Protein 3A72 (pdb70)

Secondary structure (DSSP, 8-state):
---EEEEEEE---TTSPTTSEEEEEEEE-TTS-EEEEEEE---SSS---EEEEEESSTTS--EEEEEE--TTTSS-EEEEEEEEE-SS-BTTB-TT-EEEEEEE--TT---EEEEEEEESSTTS--EEEEEEEEES-SS--TT---EEEEEEEEETTEEEEEEEE---TTT-S-EEEEEEESSSSS----EEEE--SSTT-EEEEEEEEE-TTS-EEEEEEEEB-TTSSS-B-BEEEEEESSTT--TTSPPEE--BTT----BSS-EEEEESTTSTT-EEEEE-SS-SSEEEESSTT-S-BEEE--SSPP-TT-EEEE-SHHHH-EEEEEE---TT-SS--EEEEEEEHHHH-

Structure (mmCIF, N/CA/C/O backbone):
data_3A72
#
_entry.id   3A72
#
_cell.length_a   66.959
_cell.length_b   77.117
_cell.length_c   79.574
_cell.angle_alpha   90.00
_cell.angle_beta   90.00
_cell.angle_gamma   90.00
#
_symmetry.space_group_name_H-M   'P 21 21 21'
#
loop_
_entity.id
_entity.type
_entity.pdbx_description
1 polymer Exo-arabinanase
2 branched alpha-L-arabinofuranose-(1-5)-alpha-L-arabinofuranose
3 water water
#
loop_
_atom_site.group_PDB
_atom_site.id
_atom_site.type_symbol
_atom_site.label_atom_id
_atom_site.label_alt_id
_atom_site.label_comp_id
_atom_site.label_asym_id
_atom_site.label_entity_id
_atom_site.label_seq_id
_atom_site.pdbx_PDB_ins_code
_atom_site.Cartn_x
_atom_site.Cartn_y
_atom_site.Cartn_z
_atom_site.occupancy
_atom_site.B_iso_or_equiv
_atom_site.auth_seq_id
_atom_site.auth_comp_id
_atom_site.auth_asym_id
_atom_site.auth_atom_id
_atom_site.pdbx_PDB_model_num
ATOM 1 N N . PRO A 1 3 ? 47.507 54.188 -10.993 1.00 17.94 26 PRO A N 1
ATOM 2 C CA . PRO A 1 3 ? 46.470 53.187 -10.693 1.00 12.58 26 PRO A CA 1
ATOM 3 C C . PRO A 1 3 ? 45.315 53.441 -11.642 1.00 10.30 26 PRO A C 1
ATOM 4 O O . PRO A 1 3 ? 45.143 54.459 -12.242 1.00 13.93 26 PRO A O 1
ATOM 8 N N . THR A 1 4 ? 44.487 52.405 -11.708 1.00 8.32 27 THR A N 1
ATOM 9 C CA . THR A 1 4 ? 43.292 52.444 -12.511 1.00 8.68 27 THR A CA 1
ATOM 10 C C . THR A 1 4 ? 42.209 51.681 -11.775 1.00 7.86 27 THR A C 1
ATOM 11 O O . THR A 1 4 ? 42.436 50.900 -10.844 1.00 7.63 27 THR A O 1
ATOM 15 N N . SER A 1 5 ? 40.956 51.904 -12.234 1.00 8.20 28 SER A N 1
ATOM 16 C CA . SER A 1 5 ? 39.843 51.076 -11.774 1.00 7.63 28 SER A CA 1
ATOM 17 C C . SER A 1 5 ? 40.078 49.631 -12.138 1.00 7.21 28 SER A C 1
ATOM 18 O O . SER A 1 5 ? 40.523 49.328 -13.229 1.00 10.24 28 SER A O 1
ATOM 21 N N . LEU A 1 6 ? 39.767 48.718 -11.212 1.00 6.84 29 LEU A N 1
ATOM 22 C CA . LEU A 1 6 ? 39.864 47.295 -11.399 1.00 6.37 29 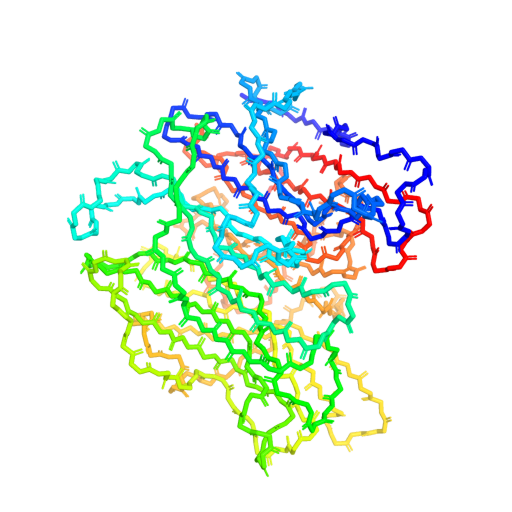LEU A CA 1
ATOM 23 C C . LEU A 1 6 ? 38.658 46.641 -10.724 1.00 6.09 29 LEU A C 1
ATOM 24 O O . LEU A 1 6 ? 38.247 47.111 -9.666 1.00 6.79 29 LEU A O 1
ATOM 29 N N . THR A 1 7 ? 38.154 45.557 -11.281 1.00 7.20 30 THR A N 1
ATOM 30 C CA . THR A 1 7 ? 37.012 44.910 -10.691 1.00 7.83 30 THR A CA 1
ATOM 31 C C . THR A 1 7 ? 37.264 43.437 -10.531 1.00 6.91 30 THR A C 1
ATOM 32 O O . THR A 1 7 ? 37.547 42.714 -11.501 1.00 8.14 30 THR A O 1
ATOM 36 N N . ASN A 1 8 ? 37.164 42.960 -9.283 1.00 7.61 31 ASN A N 1
ATOM 37 C CA . ASN A 1 8 ? 37.118 41.548 -8.972 1.00 7.32 31 ASN A CA 1
ATOM 38 C C . ASN A 1 8 ? 38.342 40.778 -9.430 1.00 7.46 31 ASN A C 1
ATOM 39 O O . ASN A 1 8 ? 38.221 39.650 -9.939 1.00 8.70 31 ASN A O 1
ATOM 44 N N . VAL A 1 9 ? 39.522 41.363 -9.226 1.00 6.77 32 VAL A N 1
ATOM 45 C CA . VAL A 1 9 ? 40.787 40.697 -9.547 1.00 6.89 32 VAL A CA 1
ATOM 46 C C . VAL A 1 9 ? 41.028 39.595 -8.544 1.00 6.43 32 VAL A C 1
ATOM 47 O O . VAL A 1 9 ? 40.932 39.822 -7.343 1.00 6.89 32 VAL A O 1
ATOM 51 N N . THR A 1 10 ? 41.378 38.398 -9.009 1.00 7.77 33 THR A N 1
ATOM 52 C CA . THR A 1 10 ? 41.711 37.310 -8.102 1.00 7.84 33 THR A CA 1
ATOM 53 C C . THR A 1 10 ? 43.121 37.435 -7.543 1.00 7.82 33 THR A C 1
ATOM 54 O O . THR A 1 10 ? 44.101 37.488 -8.293 1.00 11.04 33 THR A O 1
ATOM 58 N N . ILE A 1 11 ? 43.226 37.496 -6.243 1.00 6.45 34 ILE A N 1
ATOM 59 C CA . ILE A 1 11 ? 44.511 37.417 -5.584 1.00 6.66 34 ILE A CA 1
ATOM 60 C C . ILE A 1 11 ? 44.895 35.965 -5.339 1.00 6.76 34 ILE A C 1
ATOM 61 O O . ILE A 1 11 ? 46.023 35.549 -5.599 1.00 8.91 34 ILE A O 1
ATOM 66 N N . PHE A 1 12 ? 43.933 35.179 -4.819 1.00 6.82 35 PHE A N 1
ATOM 67 C CA . PHE A 1 12 ? 44.158 33.773 -4.517 1.00 7.11 35 PHE A CA 1
ATOM 68 C C . PHE A 1 12 ? 42.854 33.003 -4.590 1.00 7.28 35 PHE A C 1
ATOM 69 O O . PHE A 1 12 ? 41.854 33.396 -3.940 1.00 8.29 35 PHE A O 1
ATOM 77 N N . SER A 1 13 ? 42.832 31.927 -5.354 1.00 8.15 36 SER A N 1
ATOM 78 C CA . SER A 1 13 ? 41.727 30.998 -5.403 1.00 9.60 36 SER A CA 1
ATOM 79 C C . SER A 1 13 ? 42.155 29.715 -4.731 1.00 9.69 36 SER A C 1
ATOM 80 O O . SER A 1 13 ? 43.091 29.052 -5.232 1.00 10.71 36 SER A O 1
ATOM 83 N N . PRO A 1 14 ? 41.593 29.360 -3.596 1.00 8.28 37 PRO A N 1
ATOM 84 C CA . PRO A 1 14 ? 42.133 28.266 -2.804 1.00 8.37 37 PRO A CA 1
ATOM 85 C C . PRO A 1 14 ? 41.843 26.901 -3.442 1.00 9.46 37 PRO A C 1
ATOM 86 O O . PRO A 1 14 ? 40.813 26.711 -4.110 1.00 11.12 37 PRO A O 1
ATOM 90 N N . PRO A 1 15 ? 42.739 25.943 -3.165 1.00 10.82 38 PRO A N 1
ATOM 91 C CA . PRO A 1 15 ? 42.472 24.559 -3.605 1.00 11.75 38 PRO A CA 1
ATOM 92 C C . PRO A 1 15 ? 41.245 24.003 -2.941 1.00 10.84 38 PRO A C 1
ATOM 93 O O . PRO A 1 15 ? 40.894 24.352 -1.799 1.00 9.95 38 PRO A O 1
ATOM 97 N N . SER A 1 16 ? 40.555 23.079 -3.626 1.00 13.41 39 SER A N 1
ATOM 98 C CA . SER A 1 16 ? 39.328 22.544 -3.092 1.00 14.62 39 SER A CA 1
ATOM 99 C C . SER A 1 16 ? 39.540 21.754 -1.810 1.00 12.81 39 SER A C 1
ATOM 100 O O . SER A 1 16 ? 38.619 21.596 -1.033 1.00 14.75 39 SER A O 1
ATOM 103 N N . ASP A 1 17 ? 40.764 21.245 -1.648 1.00 12.99 40 ASP A N 1
ATOM 104 C CA . ASP A 1 17 ? 41.081 20.490 -0.449 1.00 13.46 40 ASP A CA 1
ATOM 105 C C . ASP A 1 17 ? 41.422 21.368 0.785 1.00 11.71 40 ASP A C 1
ATOM 106 O O . ASP A 1 17 ? 41.628 20.844 1.882 1.00 12.53 40 ASP A O 1
ATOM 111 N N . TYR A 1 18 ? 41.446 22.681 0.652 1.00 10.30 41 TYR A N 1
ATOM 112 C CA . TYR A 1 18 ? 41.417 23.524 1.829 1.00 8.49 41 TYR A CA 1
ATOM 113 C C . TYR A 1 18 ? 40.092 23.302 2.515 1.00 8.26 41 TYR A C 1
ATOM 114 O O . TYR A 1 18 ? 39.100 22.903 1.926 1.00 9.41 41 TYR A O 1
ATOM 123 N N . ILE A 1 19 ? 40.066 23.589 3.830 1.00 8.01 42 ILE A N 1
ATOM 124 C CA . ILE A 1 19 ? 38.886 23.315 4.643 1.00 8.51 42 ILE A CA 1
ATOM 125 C C . ILE A 1 19 ? 37.988 24.513 4.625 1.00 7.67 42 ILE A C 1
ATOM 126 O O . ILE A 1 19 ? 38.470 25.596 4.978 1.00 7.99 42 ILE A O 1
ATOM 131 N N . VAL A 1 20 ? 36.712 24.329 4.275 1.00 8.24 43 VAL A N 1
ATOM 132 C CA . VAL A 1 20 ? 35.728 25.429 4.278 1.00 8.27 43 VAL A CA 1
ATOM 133 C C . VAL A 1 20 ? 35.848 26.199 5.582 1.00 7.06 43 VAL A C 1
ATOM 134 O O . VAL A 1 20 ? 35.869 25.564 6.650 1.00 8.14 43 VAL A O 1
ATOM 138 N N . PRO A 1 21 ? 35.977 27.519 5.556 1.00 6.71 44 PRO A N 1
ATOM 139 C CA . PRO A 1 21 ? 35.729 28.417 4.434 1.00 6.65 44 PRO A CA 1
ATOM 140 C C . PRO A 1 21 ? 36.873 28.600 3.455 1.00 5.96 44 PRO A C 1
ATOM 141 O O . PRO A 1 21 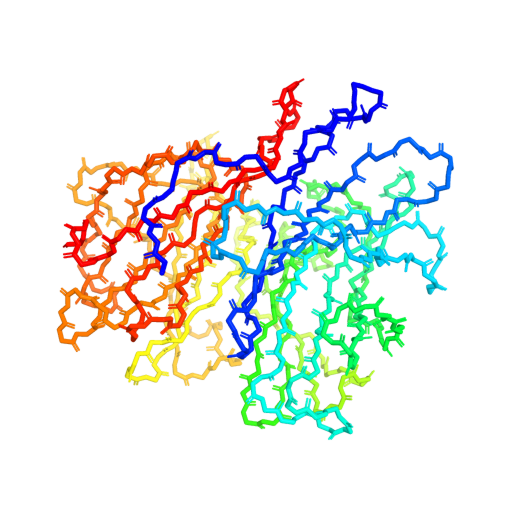? 36.694 29.314 2.464 1.00 6.62 44 PRO A O 1
ATOM 145 N N . ARG A 1 22 ? 38.014 27.985 3.674 1.00 6.35 45 ARG A N 1
ATOM 146 C CA . ARG A 1 22 ? 39.196 27.976 2.811 1.00 6.11 45 ARG A CA 1
ATOM 147 C C . ARG A 1 22 ? 40.029 29.258 2.920 1.00 5.50 45 ARG A C 1
ATOM 148 O O . ARG A 1 22 ? 41.235 29.204 3.167 1.00 6.04 45 ARG A O 1
ATOM 156 N N . THR A 1 23 ? 39.352 30.395 2.714 1.00 5.55 46 THR A N 1
ATOM 157 C CA . THR A 1 23 ? 39.937 31.704 2.965 1.00 4.97 46 THR A CA 1
ATOM 158 C C . THR A 1 23 ? 38.901 32.505 3.728 1.00 5.18 46 THR A C 1
ATOM 159 O O . THR A 1 23 ? 37.698 32.269 3.612 1.00 5.76 46 THR A O 1
ATOM 163 N N . LEU A 1 24 ? 39.363 33.485 4.487 1.00 4.88 47 LEU A N 1
ATOM 164 C CA . LEU A 1 24 ? 38.497 34.393 5.222 1.00 4.87 47 LEU A CA 1
ATOM 165 C C . LEU A 1 24 ? 39.327 35.545 5.762 1.00 4.47 47 LEU A C 1
ATOM 166 O O . LEU A 1 24 ? 40.547 35.363 5.944 1.00 4.74 47 LEU A O 1
ATOM 171 N N . TYR A 1 25 ? 38.728 36.681 6.059 1.00 4.20 48 TYR A N 1
ATOM 172 C CA . TYR A 1 25 ? 39.329 37.715 6.877 1.00 4.26 48 TYR A CA 1
ATOM 173 C C . TYR A 1 25 ? 40.470 38.417 6.132 1.00 4.01 48 TYR A C 1
ATOM 174 O O . TYR A 1 25 ? 41.656 38.264 6.454 1.00 4.58 48 TYR A O 1
ATOM 183 N N . PRO A 1 26 ? 40.138 39.191 5.090 1.00 3.97 49 PRO A N 1
ATOM 184 C CA . PRO A 1 26 ? 41.175 39.853 4.299 1.00 4.46 49 PRO A CA 1
ATOM 185 C C . PRO A 1 26 ? 41.783 40.991 5.064 1.00 4.21 49 PRO A C 1
ATOM 186 O O . PRO A 1 26 ? 41.053 41.797 5.666 1.00 4.58 49 PRO A O 1
ATOM 190 N N . ARG A 1 27 ? 43.084 41.165 4.981 1.00 4.27 50 ARG A N 1
ATOM 191 C CA . ARG A 1 27 ? 43.765 42.384 5.451 1.00 4.32 50 ARG A CA 1
ATOM 192 C C . ARG A 1 27 ? 44.844 42.711 4.424 1.00 4.31 50 ARG A C 1
ATOM 193 O O . ARG A 1 27 ? 45.368 41.859 3.730 1.00 5.18 50 ARG A O 1
ATOM 201 N N . ASN A 1 28 ? 45.242 44.001 4.397 1.00 4.41 51 ASN A N 1
ATOM 202 C CA . ASN A 1 28 ? 46.221 44.445 3.436 1.00 4.28 51 ASN A CA 1
ATOM 203 C C . ASN A 1 28 ? 47.011 45.620 4.016 1.00 4.43 51 ASN A C 1
ATOM 204 O O . ASN A 1 28 ? 46.663 46.194 5.056 1.00 5.51 51 ASN A O 1
ATOM 209 N N . GLU A 1 29 ? 48.064 45.976 3.321 1.00 4.53 52 GLU A N 1
ATOM 210 C CA . GLU A 1 29 ? 48.858 47.158 3.647 1.00 4.44 52 GLU A CA 1
ATOM 211 C C . GLU A 1 29 ? 49.426 47.721 2.352 1.00 4.55 52 GLU A C 1
ATOM 212 O O . GLU A 1 29 ? 49.664 46.976 1.413 1.00 7.84 52 GLU A O 1
ATOM 218 N N . GLN A 1 30 ? 49.670 49.018 2.324 1.00 4.41 53 GLN A N 1
ATOM 219 C CA . GLN A 1 30 ? 50.416 49.660 1.253 1.00 4.59 53 GLN A CA 1
ATOM 220 C C . GLN A 1 30 ? 51.727 50.159 1.883 1.00 4.89 53 GLN A C 1
ATOM 221 O O . GLN A 1 30 ? 51.719 50.893 2.857 1.00 6.71 53 GLN A O 1
ATOM 227 N N . LEU A 1 31 ? 52.833 49.727 1.308 1.00 4.90 54 LEU A N 1
ATOM 228 C CA . LEU A 1 31 ? 54.146 50.134 1.775 1.00 5.53 54 LEU A CA 1
ATOM 229 C C . LEU A 1 31 ? 54.444 51.534 1.245 1.00 5.70 54 LEU A C 1
ATOM 230 O O . LEU A 1 31 ? 53.818 52.008 0.281 1.00 6.12 54 LEU A O 1
ATOM 235 N N . PRO A 1 32 ? 55.373 52.265 1.841 1.00 7.35 55 PRO A N 1
ATOM 236 C CA . PRO A 1 32 ? 55.651 53.656 1.373 1.00 8.09 55 PRO A CA 1
ATOM 237 C C . PRO A 1 32 ? 55.980 53.761 -0.119 1.00 7.64 55 PRO A C 1
ATOM 238 O O . PRO A 1 32 ? 55.558 54.783 -0.705 1.00 9.17 55 PRO A O 1
ATOM 242 N N . ASN A 1 33 ? 56.600 52.727 -0.720 1.00 6.50 56 ASN A N 1
ATOM 243 C CA . ASN A 1 33 ? 56.894 52.787 -2.160 1.00 6.37 56 ASN A CA 1
ATOM 244 C C . ASN A 1 33 ? 55.694 52.547 -3.036 1.00 5.63 56 ASN A C 1
ATOM 245 O O . ASN A 1 33 ? 55.813 52.634 -4.266 1.00 6.72 56 ASN A O 1
ATOM 250 N N . GLY A 1 34 ? 54.540 52.297 -2.450 1.00 5.40 57 GLY A N 1
ATOM 251 C CA . GLY A 1 34 ? 53.307 52.059 -3.144 1.00 5.62 57 GLY A CA 1
ATOM 252 C C . GLY A 1 34 ? 52.907 50.619 -3.287 1.00 4.92 57 GLY A C 1
ATOM 253 O O . GLY A 1 34 ? 51.758 50.336 -3.636 1.00 5.75 57 GLY A O 1
ATOM 254 N N . ASP A 1 35 ? 53.816 49.666 -3.056 1.00 4.93 58 ASP A N 1
ATOM 255 C CA . ASP A 1 35 ? 53.492 48.267 -3.190 1.00 5.23 58 ASP A CA 1
ATOM 256 C C . ASP A 1 35 ? 52.348 47.871 -2.234 1.00 4.86 58 ASP A C 1
ATOM 257 O O . ASP A 1 35 ? 52.239 48.368 -1.128 1.00 5.39 58 ASP A O 1
ATOM 262 N N . LEU A 1 36 ? 51.529 46.930 -2.693 1.00 4.65 59 LEU A N 1
ATOM 263 C CA . LEU A 1 36 ? 50.404 46.403 -1.931 1.00 4.99 59 LEU A CA 1
ATOM 264 C C . LEU A 1 36 ? 50.707 44.984 -1.462 1.00 5.21 59 LEU A C 1
ATOM 265 O O . LEU A 1 36 ? 51.163 44.151 -2.255 1.00 6.85 59 LEU A O 1
ATOM 270 N N . LEU A 1 37 ? 50.396 44.721 -0.200 1.00 4.91 60 LEU A N 1
ATOM 271 C CA . LEU A 1 37 ? 50.470 43.374 0.376 1.00 4.59 60 LEU A CA 1
ATOM 272 C C . LEU A 1 37 ? 49.114 42.967 0.875 1.00 4.93 60 LEU A C 1
ATOM 273 O O . LEU A 1 37 ? 48.355 43.809 1.421 1.00 6.48 60 LEU A O 1
ATOM 278 N N . ALA A 1 38 ? 48.800 41.689 0.722 1.00 4.70 61 ALA A N 1
ATOM 279 C CA . ALA A 1 38 ? 47.538 41.121 1.148 1.00 4.71 61 ALA A CA 1
ATOM 280 C C . ALA A 1 38 ? 47.810 39.825 1.910 1.00 4.29 61 ALA A C 1
ATOM 281 O O . ALA A 1 38 ? 48.716 39.061 1.590 1.00 5.31 61 ALA A O 1
ATOM 283 N N . THR A 1 39 ? 46.964 39.576 2.906 1.00 4.58 62 THR A N 1
ATOM 284 C CA . THR A 1 39 ? 46.942 38.336 3.662 1.00 4.57 62 THR A CA 1
ATOM 285 C C . THR A 1 39 ? 45.511 38.007 4.065 1.00 4.26 62 THR A C 1
ATOM 286 O O . THR A 1 39 ? 44.555 38.774 3.807 1.00 4.52 62 THR A O 1
ATOM 290 N N . TRP A 1 40 ? 45.311 36.839 4.663 1.00 4.50 63 TRP A N 1
ATOM 291 C CA . TRP A 1 40 ? 44.037 36.281 5.009 1.00 4.10 63 TRP A CA 1
ATOM 292 C C . TRP A 1 40 ? 44.257 35.058 5.874 1.00 4.27 63 TRP A C 1
ATOM 293 O O . TRP A 1 40 ? 45.355 34.505 5.924 1.00 5.19 63 TRP A O 1
ATOM 304 N N . GLU A 1 41 ? 43.212 34.625 6.552 1.00 4.23 64 GLU A N 1
ATOM 305 C CA . GLU A 1 41 ? 43.142 33.322 7.177 1.00 4.53 64 GLU A CA 1
ATOM 306 C C . GLU A 1 41 ? 43.115 32.247 6.094 1.00 4.64 64 GLU A C 1
ATOM 307 O O . GLU A 1 41 ? 42.251 32.281 5.199 1.00 4.98 64 GLU A O 1
ATOM 313 N N . ASN A 1 42 ? 44.079 31.334 6.160 1.00 5.01 65 ASN A N 1
ATOM 314 C CA . ASN A 1 42 ? 44.360 30.376 5.080 1.00 5.30 65 ASN A CA 1
ATOM 315 C C . ASN A 1 42 ? 44.162 28.985 5.641 1.00 5.39 65 ASN A C 1
ATOM 316 O O . ASN A 1 42 ? 45.001 28.483 6.439 1.00 5.84 65 ASN A O 1
ATOM 321 N N . TYR A 1 43 ? 43.057 28.369 5.295 1.00 5.54 66 TYR A N 1
ATOM 322 C CA . TYR A 1 43 ? 42.584 27.117 5.948 1.00 6.18 66 TYR A CA 1
ATOM 323 C C . TYR A 1 43 ? 43.127 25.888 5.219 1.00 6.11 66 TYR A C 1
ATOM 324 O O . TYR A 1 43 ? 42.420 25.048 4.697 1.00 7.36 66 TYR A O 1
ATOM 333 N N . SER A 1 44 ? 44.437 25.773 5.232 1.00 6.67 67 SER A N 1
ATOM 334 C CA . SER A 1 44 ? 45.135 24.642 4.629 1.00 6.70 67 SER A CA 1
ATOM 335 C C . SER A 1 44 ? 44.966 23.426 5.545 1.00 7.16 67 SER A C 1
ATOM 336 O O . SER A 1 44 ? 44.899 23.518 6.754 1.00 7.77 67 SER A O 1
ATOM 339 N N . PRO A 1 45 ? 44.974 22.213 4.937 1.00 8.39 68 PRO A N 1
ATOM 340 C CA . PRO A 1 45 ? 44.949 21.013 5.772 1.00 8.49 68 PRO A CA 1
ATOM 341 C C . PRO A 1 45 ? 46.214 20.855 6.574 1.00 8.07 68 PRO A C 1
ATOM 342 O O . PRO A 1 45 ? 47.323 21.170 6.114 1.00 8.98 68 PRO A O 1
ATOM 346 N N . GLU A 1 46 ? 46.074 20.409 7.839 1.00 7.77 69 GLU A N 1
ATOM 347 C CA . GLU A 1 46 ? 47.152 20.296 8.786 1.00 8.33 69 GLU A CA 1
ATOM 348 C C . GLU A 1 46 ? 47.382 18.850 9.143 1.00 9.86 69 GLU A C 1
ATOM 349 O O . GLU A 1 46 ? 46.413 18.057 9.159 1.00 11.25 69 GLU A O 1
ATOM 355 N N . PRO A 1 47 ? 48.595 18.457 9.498 1.00 12.66 70 PRO A N 1
ATOM 356 C CA . PRO A 1 47 ? 49.830 19.265 9.507 1.00 12.28 70 PRO A CA 1
ATOM 357 C C . PRO A 1 47 ? 50.321 19.530 8.098 1.00 11.97 70 PRO A C 1
ATOM 358 O O . PRO A 1 47 ? 49.919 18.873 7.094 1.00 14.22 70 PRO A O 1
ATOM 362 N N . PRO A 1 48 ? 51.241 20.449 7.918 1.00 11.84 71 PRO A N 1
ATOM 363 C CA . PRO A 1 48 ? 51.793 21.286 8.973 1.00 11.31 71 PRO A CA 1
ATOM 364 C C . PRO A 1 48 ? 50.874 22.388 9.401 1.00 8.83 71 PRO A C 1
ATOM 365 O O . PRO A 1 48 ? 49.787 22.586 8.835 1.00 9.05 71 PRO A O 1
ATOM 369 N N . ALA A 1 49 ? 51.244 23.116 10.410 1.00 8.05 72 ALA A N 1
ATOM 370 C CA . ALA A 1 49 ? 50.367 24.128 11.015 1.00 7.51 72 ALA A CA 1
ATOM 371 C C . ALA A 1 49 ? 50.070 25.275 10.022 1.00 6.76 72 ALA A C 1
ATOM 372 O O . ALA A 1 49 ? 50.922 25.672 9.220 1.00 7.76 72 ALA A O 1
ATOM 374 N N . VAL A 1 50 ? 48.852 25.799 10.111 1.00 6.06 73 VAL A N 1
ATOM 375 C CA . VAL A 1 50 ? 48.454 26.902 9.236 1.00 5.70 73 VAL A CA 1
ATOM 376 C C . VAL A 1 50 ? 49.366 28.127 9.452 1.00 5.66 73 VAL A C 1
ATOM 377 O O . VAL A 1 50 ? 49.992 28.336 10.498 1.00 5.77 73 VAL A O 1
ATOM 381 N N . TYR A 1 51 ? 49.411 28.949 8.390 1.00 5.69 74 TYR A N 1
ATOM 382 C CA . TYR A 1 51 ? 50.253 30.125 8.319 1.00 5.36 74 TYR A CA 1
ATOM 383 C C . TYR A 1 51 ? 49.478 31.259 7.678 1.00 5.15 74 TYR A C 1
ATOM 384 O O . TYR A 1 51 ? 48.424 31.036 7.054 1.00 5.57 74 TYR A O 1
ATOM 393 N N . PHE A 1 52 ? 50.009 32.471 7.739 1.00 5.40 75 PHE A N 1
ATOM 394 C CA . PHE A 1 52 ? 49.457 33.600 6.991 1.00 4.93 75 PHE A CA 1
ATOM 395 C C . PHE A 1 52 ? 50.286 33.868 5.728 1.00 5.40 75 PHE A C 1
ATOM 396 O O . PHE A 1 52 ? 51.453 34.214 5.835 1.00 5.70 75 PHE A O 1
ATOM 404 N N . PRO A 1 53 ? 49.701 33.698 4.547 1.00 5.38 76 PRO A N 1
ATOM 405 C CA . PRO A 1 53 ? 50.427 33.975 3.303 1.00 5.58 76 PRO A CA 1
ATOM 406 C C . PRO A 1 53 ? 50.521 35.477 3.094 1.00 5.26 76 PRO A C 1
ATOM 407 O O . PRO A 1 53 ? 49.630 36.197 3.466 1.00 6.21 76 PRO A O 1
ATOM 411 N N . ILE A 1 54 ? 51.614 35.892 2.433 1.00 5.16 77 ILE A N 1
ATOM 412 C CA . ILE A 1 54 ? 51.813 37.312 2.107 1.00 5.13 77 ILE A CA 1
ATOM 413 C C . ILE A 1 54 ? 51.932 37.409 0.610 1.00 5.10 77 ILE A C 1
ATOM 414 O O . ILE A 1 54 ? 52.910 36.893 0.032 1.00 5.70 77 ILE A O 1
ATOM 419 N N . TYR A 1 55 ? 50.952 38.036 -0.042 1.00 5.03 78 TYR A N 1
ATOM 420 C CA . TYR A 1 5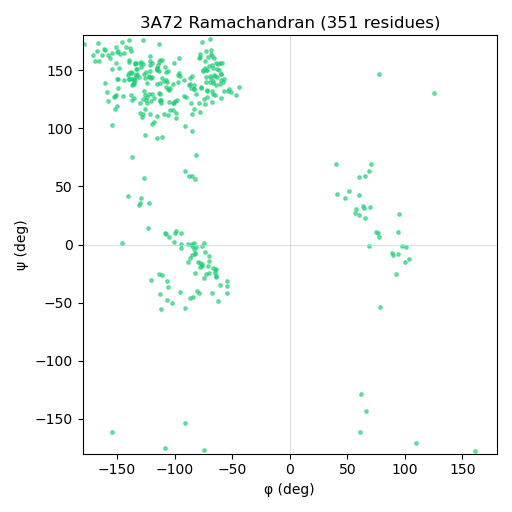5 ? 50.931 38.230 -1.487 1.00 5.10 78 TYR A CA 1
ATOM 421 C C . TYR A 1 55 ? 51.166 39.694 -1.770 1.00 4.81 78 TYR A C 1
ATOM 422 O O . TYR A 1 55 ? 50.644 40.572 -1.098 1.00 6.65 78 TYR A O 1
ATOM 431 N N . ARG A 1 56 ? 51.942 39.984 -2.822 1.00 5.07 79 ARG A N 1
ATOM 432 C CA . ARG A 1 56 ? 52.301 41.344 -3.205 1.00 4.97 79 ARG A CA 1
ATOM 433 C C . ARG A 1 56 ? 51.817 41.674 -4.601 1.00 4.51 79 ARG A C 1
ATOM 434 O O . ARG A 1 56 ? 51.844 40.821 -5.493 1.00 5.35 79 ARG A O 1
ATOM 442 N N . SER A 1 57 ? 51.416 42.920 -4.792 1.00 4.84 80 SER A N 1
ATOM 443 C CA . SER A 1 57 ? 51.190 43.505 -6.111 1.00 4.72 80 SER A CA 1
ATOM 444 C C . SER A 1 57 ? 52.056 44.720 -6.273 1.00 4.72 80 SER A C 1
ATOM 445 O O . SER A 1 57 ? 52.037 45.624 -5.414 1.00 5.38 80 SER A O 1
ATOM 448 N N . LYS A 1 58 ? 52.787 44.789 -7.380 1.00 5.18 81 LYS A N 1
ATOM 449 C CA . LYS A 1 58 ? 53.633 45.924 -7.761 1.00 5.35 81 LYS A CA 1
ATOM 450 C C . LYS A 1 58 ? 53.065 46.702 -8.925 1.00 5.76 81 LYS A C 1
ATOM 451 O O . LYS A 1 58 ? 53.719 47.603 -9.454 1.00 6.28 81 LYS A O 1
ATOM 457 N N . ASP A 1 59 ? 51.814 46.422 -9.330 1.00 6.66 82 ASP A N 1
ATOM 458 C CA . ASP A 1 59 ? 51.153 47.081 -10.466 1.00 6.71 82 ASP A CA 1
ATOM 459 C C . ASP A 1 59 ? 49.766 47.558 -10.050 1.00 6.91 82 ASP A C 1
ATOM 460 O O . ASP A 1 59 ? 48.811 47.598 -10.811 1.00 7.94 82 ASP A O 1
ATOM 465 N N . HIS A 1 60 ? 49.652 47.965 -8.787 1.00 7.02 83 HIS A N 1
ATOM 466 C CA . HIS A 1 60 ? 48.491 48.616 -8.260 1.00 7.93 83 HIS A CA 1
ATOM 467 C C . HIS A 1 60 ? 47.249 47.730 -8.288 1.00 7.71 83 HIS A C 1
ATOM 468 O O . HIS A 1 60 ? 46.104 48.189 -8.349 1.00 7.85 83 HIS A O 1
ATOM 475 N N . GLY A 1 61 ? 47.481 46.414 -8.106 1.00 6.98 84 GLY A N 1
ATOM 476 C CA . GLY A 1 61 ? 46.457 45.443 -7.932 1.00 6.55 84 GLY A CA 1
ATOM 477 C C . GLY A 1 61 ? 46.106 44.609 -9.124 1.00 6.04 84 GLY A C 1
ATOM 478 O O . GLY A 1 61 ? 45.291 43.715 -8.994 1.00 6.45 84 GLY A O 1
ATOM 479 N N . LYS A 1 62 ? 46.748 44.865 -10.280 1.00 6.89 85 LYS A N 1
ATOM 480 C CA . LYS A 1 62 ? 46.451 44.065 -11.453 1.00 7.70 85 LYS A CA 1
ATOM 481 C C . LYS A 1 62 ? 46.910 42.616 -11.329 1.00 6.59 85 LYS A C 1
ATOM 482 O O . LYS A 1 62 ? 46.200 41.726 -11.807 1.00 7.40 85 LYS A O 1
ATOM 488 N N . THR A 1 63 ? 48.118 42.405 -10.771 1.00 6.00 86 THR A N 1
ATOM 489 C CA . THR A 1 63 ? 48.673 41.070 -10.598 1.00 6.30 86 THR A CA 1
ATOM 490 C C . THR A 1 63 ? 49.223 40.926 -9.199 1.00 4.92 86 THR A C 1
ATOM 491 O O . THR A 1 63 ? 49.598 41.893 -8.536 1.00 5.68 86 THR A O 1
ATOM 495 N N . TRP A 1 64 ? 49.292 39.685 -8.783 1.00 5.51 87 TRP A N 1
ATOM 496 C CA . TRP A 1 64 ? 49.631 39.281 -7.398 1.00 5.39 87 TRP A CA 1
ATOM 497 C C . TRP A 1 64 ? 50.542 38.072 -7.398 1.00 5.87 87 TRP A C 1
ATOM 498 O O . TRP A 1 64 ? 50.372 37.147 -8.218 1.00 8.54 87 TRP A O 1
ATOM 509 N N . ASN A 1 65 ? 51.492 38.018 -6.491 1.00 5.28 88 ASN A N 1
ATOM 510 C CA . ASN A 1 65 ? 52.367 36.874 -6.319 1.00 6.04 88 ASN A CA 1
ATOM 511 C C . ASN A 1 65 ? 52.681 36.672 -4.859 1.00 5.95 88 ASN A C 1
ATOM 512 O O . ASN A 1 65 ? 52.899 37.647 -4.137 1.00 6.67 88 ASN A O 1
ATOM 517 N N . GLU A 1 66 ? 52.750 35.425 -4.417 1.00 6.09 89 GLU A N 1
ATOM 518 C CA . GLU A 1 66 ? 53.183 35.135 -3.046 1.00 5.96 89 GLU A CA 1
ATOM 519 C C . GLU A 1 66 ? 54.653 35.480 -2.876 1.00 6.25 89 GLU A C 1
ATOM 520 O O . GLU A 1 66 ? 55.499 35.064 -3.699 1.00 8.04 89 GLU A O 1
ATOM 526 N N . ILE A 1 67 ? 54.972 36.194 -1.808 1.00 6.25 90 ILE A N 1
ATOM 527 C CA . ILE A 1 67 ? 56.344 36.532 -1.502 1.00 6.42 90 ILE A CA 1
ATOM 528 C C . ILE A 1 67 ? 56.885 35.883 -0.233 1.00 6.65 90 ILE A C 1
ATOM 529 O O . ILE A 1 67 ? 58.087 35.702 -0.121 1.00 7.46 90 ILE A O 1
ATOM 534 N N . SER A 1 68 ? 56.030 35.532 0.715 1.00 6.24 91 SER A N 1
ATOM 535 C CA . SER A 1 68 ? 56.477 34.919 1.990 1.00 6.11 91 SER A CA 1
ATOM 536 C C . SER A 1 68 ? 55.235 34.344 2.669 1.00 6.00 91 SER A C 1
ATOM 537 O O . SER A 1 68 ? 54.092 34.537 2.232 1.00 6.22 91 SER A O 1
ATOM 540 N N . ARG A 1 69 ? 55.517 33.634 3.756 1.00 7.13 92 ARG A N 1
ATOM 541 C CA . ARG A 1 69 ? 54.507 33.122 4.675 1.00 7.47 92 ARG A CA 1
ATOM 542 C C . ARG A 1 69 ? 54.939 33.370 6.105 1.00 7.74 92 ARG A C 1
ATOM 543 O O . ARG A 1 69 ? 56.143 33.224 6.405 1.00 10.23 92 ARG A O 1
ATOM 551 N N . VAL A 1 70 ? 54.000 33.756 6.954 1.00 6.71 93 VAL A N 1
ATOM 552 C CA . VAL A 1 70 ? 54.297 33.945 8.380 1.00 6.80 93 VAL A CA 1
ATOM 553 C C . VAL A 1 70 ? 53.840 32.677 9.088 1.00 6.12 93 VAL A C 1
ATOM 554 O O . VAL A 1 70 ? 52.640 32.367 9.139 1.00 6.33 93 VAL A O 1
ATOM 558 N N . HIS A 1 71 ? 54.823 31.925 9.619 1.00 7.22 94 HIS A N 1
ATOM 559 C CA . HIS A 1 71 ? 54.559 30.681 10.313 1.00 7.62 94 HIS A CA 1
ATOM 560 C C . HIS A 1 71 ? 54.602 30.895 11.832 1.00 7.41 94 HIS A C 1
ATOM 561 O O . HIS A 1 71 ? 55.237 31.813 12.354 1.00 7.66 94 HIS A O 1
ATOM 568 N N . ASP A 1 72 ? 53.897 29.965 12.522 1.00 7.11 95 ASP A N 1
ATOM 569 C CA . ASP A 1 72 ? 53.820 30.018 13.979 1.00 6.62 95 ASP A CA 1
ATOM 570 C C . ASP A 1 72 ? 55.059 29.413 14.596 1.00 7.12 95 ASP A C 1
ATOM 571 O O . ASP A 1 72 ? 55.085 28.273 15.081 1.00 8.25 95 ASP A O 1
ATOM 576 N N . THR A 1 73 ? 56.155 30.185 14.566 1.00 7.74 96 THR A N 1
ATOM 577 C CA . THR A 1 73 ? 57.411 29.771 15.130 1.00 9.37 96 THR A CA 1
ATOM 578 C C . THR A 1 73 ? 57.430 29.858 16.657 1.00 9.04 96 THR A C 1
ATOM 579 O O . THR A 1 73 ? 58.280 29.250 17.292 1.00 11.80 96 THR A O 1
ATOM 583 N N . VAL A 1 74 ? 56.497 30.632 17.249 1.00 8.17 97 VAL A N 1
ATOM 584 C CA . VAL A 1 74 ? 56.525 30.824 18.693 1.00 8.66 97 VAL A CA 1
ATOM 585 C C . VAL A 1 74 ? 55.810 29.663 19.409 1.00 8.58 97 VAL A C 1
ATOM 586 O O . VAL A 1 74 ? 56.374 29.154 20.432 1.00 10.51 97 VAL A O 1
ATOM 590 N N . ASN A 1 75 ? 54.645 29.242 18.954 1.00 6.75 98 ASN A N 1
ATOM 591 C CA . ASN A 1 75 ? 53.896 28.194 19.604 1.00 6.80 98 ASN A CA 1
ATOM 592 C C . ASN A 1 75 ? 53.801 26.891 18.835 1.00 6.70 98 ASN A C 1
ATOM 593 O O . ASN A 1 75 ? 53.554 25.840 19.411 1.00 8.66 98 ASN A O 1
ATOM 598 N N . GLY A 1 76 ? 53.897 26.936 17.518 1.00 7.24 99 GLY A N 1
ATOM 599 C CA . GLY A 1 76 ? 53.703 25.793 16.700 1.00 7.65 99 GLY A CA 1
ATOM 600 C C . GLY A 1 76 ? 52.251 25.367 16.537 1.00 7.32 99 GLY A C 1
ATOM 601 O O . GLY A 1 76 ? 51.996 24.281 16.029 1.00 10.00 99 GLY A O 1
ATOM 602 N N . TYR A 1 77 ? 51.320 26.171 16.965 1.00 6.18 100 TYR A N 1
ATOM 603 C CA . TYR A 1 77 ? 49.887 25.876 16.922 1.00 6.61 100 TYR A CA 1
ATOM 604 C C . TYR A 1 77 ? 49.315 26.103 15.538 1.00 6.12 100 TYR A C 1
ATOM 605 O O . TYR A 1 77 ? 48.442 25.343 15.055 1.00 6.86 100 TYR A O 1
ATOM 614 N N . GLY A 1 78 ? 49.750 27.195 14.904 1.00 6.02 101 GLY A N 1
ATOM 615 C CA . GLY A 1 78 ? 49.185 27.682 13.641 1.00 6.17 101 GLY A CA 1
ATOM 616 C C . GLY A 1 78 ? 48.747 29.131 13.793 1.00 5.11 101 GLY A C 1
ATOM 617 O O . GLY A 1 78 ? 48.047 29.482 14.745 1.00 5.69 101 GLY A O 1
ATOM 618 N N . LEU A 1 79 ? 49.193 29.954 12.834 1.00 5.27 102 LEU A N 1
ATOM 619 C CA . LEU A 1 79 ? 48.691 31.358 12.762 1.00 4.94 102 LEU A CA 1
ATOM 620 C C . LEU A 1 79 ? 47.409 31.304 11.982 1.00 4.70 102 LEU A C 1
ATOM 621 O O . LEU A 1 79 ? 47.406 31.175 10.748 1.00 5.35 102 LEU A O 1
ATOM 626 N N . ARG A 1 80 ? 46.305 31.276 12.712 1.00 4.50 103 ARG A N 1
ATOM 627 C CA . ARG A 1 80 ? 45.039 30.762 12.231 1.00 4.44 103 ARG A CA 1
ATOM 628 C C . ARG A 1 80 ? 43.976 31.782 11.928 1.00 4.54 103 ARG A C 1
ATOM 629 O O . ARG A 1 80 ? 43.298 31.702 10.896 1.00 5.27 103 ARG A O 1
ATOM 637 N N . TYR A 1 81 ? 43.771 32.724 12.862 1.00 4.65 104 TYR A N 1
ATOM 638 C CA . TYR A 1 81 ? 42.686 33.688 12.776 1.00 4.18 104 TYR A CA 1
ATOM 639 C C . TYR A 1 81 ? 43.224 35.147 12.805 1.00 4.28 104 TYR A C 1
ATOM 640 O O . TYR A 1 81 ? 44.179 35.465 13.515 1.00 4.67 104 TYR A O 1
ATOM 649 N N . GLN A 1 82 ? 42.524 35.986 12.056 1.00 4.01 105 GLN A N 1
ATOM 650 C CA . GLN A 1 82 ? 42.504 37.427 12.296 1.00 4.17 105 GLN A CA 1
ATOM 651 C C . GLN A 1 82 ? 43.879 38.102 12.197 1.00 4.05 105 GLN A C 1
ATOM 652 O O . GLN A 1 82 ? 44.323 38.794 13.083 1.00 5.00 105 GLN A O 1
ATOM 658 N N . PRO A 1 83 ? 44.525 37.954 11.020 1.00 4.06 106 PRO A N 1
ATOM 659 C CA . PRO A 1 83 ? 45.776 38.680 10.794 1.00 4.46 106 PRO A CA 1
ATOM 660 C C . PRO A 1 83 ? 45.511 40.168 10.694 1.00 4.63 106 PRO A C 1
ATOM 661 O O . PRO A 1 83 ? 44.383 40.656 10.510 1.00 6.56 106 PRO A O 1
ATOM 665 N N . PHE A 1 84 ? 46.586 40.942 10.758 1.00 4.26 107 PHE A N 1
ATOM 666 C CA . PHE A 1 84 ? 46.563 42.394 10.547 1.00 4.40 107 PHE A CA 1
ATOM 667 C C . PHE A 1 84 ? 47.954 42.824 10.167 1.00 4.27 107 PHE A C 1
ATOM 668 O O . PHE A 1 84 ? 48.908 42.577 10.916 1.00 5.61 107 PHE A O 1
ATOM 676 N N . LEU A 1 85 ? 48.118 43.485 9.017 1.00 4.41 108 LEU A N 1
ATOM 677 C CA . LEU A 1 85 ? 49.373 44.039 8.539 1.00 4.63 108 LEU A CA 1
ATOM 678 C C . LEU A 1 85 ? 49.482 45.513 8.878 1.00 4.51 108 LEU A C 1
ATOM 679 O O . LEU A 1 85 ? 48.505 46.253 8.702 1.00 5.24 108 LEU A O 1
ATOM 684 N N . TYR A 1 86 ? 50.680 45.960 9.292 1.00 4.63 109 TYR A N 1
ATOM 685 C CA . TYR A 1 86 ? 50.844 47.382 9.610 1.00 4.77 109 TYR A CA 1
ATOM 686 C C . TYR A 1 86 ? 52.294 47.833 9.380 1.00 4.80 109 TYR A C 1
ATOM 687 O O . TYR A 1 86 ? 53.211 47.335 10.044 1.00 5.65 109 TYR A O 1
ATOM 696 N N . SER A 1 87 ? 52.479 48.734 8.448 1.00 5.17 110 SER A N 1
ATOM 697 C CA . SER A 1 87 ? 53.789 49.372 8.193 1.00 5.59 110 SER A CA 1
ATOM 698 C C . SER A 1 87 ? 53.930 50.511 9.179 1.00 5.61 110 SER A C 1
ATOM 699 O O . SER A 1 87 ? 53.126 51.454 9.171 1.00 6.57 110 SER A O 1
ATOM 702 N N . LEU A 1 88 ? 54.924 50.458 10.085 1.00 5.76 111 LEU A N 1
ATOM 703 C CA . LEU A 1 88 ? 55.063 51.516 11.075 1.00 5.62 111 LEU A CA 1
ATOM 704 C C . LEU A 1 88 ? 55.281 52.854 10.395 1.00 6.25 111 LEU A C 1
ATOM 705 O O . LEU A 1 88 ? 56.229 53.007 9.633 1.00 6.77 111 LEU A O 1
ATOM 710 N N . PRO A 1 89 ? 54.444 53.867 10.727 1.00 6.46 112 PRO A N 1
ATOM 711 C CA . PRO A 1 89 ? 54.667 55.181 10.165 1.00 7.24 112 PRO A CA 1
ATOM 712 C C . PRO A 1 89 ? 55.674 56.030 10.854 1.00 7.51 112 PRO A C 1
ATOM 713 O O . PRO A 1 89 ? 56.009 57.133 10.386 1.00 9.32 112 PRO A O 1
ATOM 717 N N . GLU A 1 90 ? 56.204 55.533 11.964 1.00 7.82 113 GLU A N 1
ATOM 718 C CA . GLU A 1 90 ? 57.239 56.176 12.767 1.00 8.20 113 GLU A CA 1
ATOM 719 C C . GLU A 1 90 ? 57.967 55.104 13.544 1.00 7.64 113 GLU A C 1
ATOM 720 O O . GLU A 1 90 ? 57.417 54.017 13.761 1.00 8.36 113 GLU A O 1
ATOM 726 N N . ARG A 1 91 ? 59.164 55.409 14.004 1.00 7.68 114 ARG A N 1
ATOM 727 C CA . ARG A 1 91 ? 59.922 54.495 14.860 1.00 7.84 114 ARG A CA 1
ATOM 728 C C . ARG A 1 91 ? 59.113 54.229 16.116 1.00 7.76 114 ARG A C 1
ATOM 729 O O . ARG A 1 91 ? 58.556 55.140 16.720 1.00 8.53 114 ARG A O 1
ATOM 737 N N . VAL A 1 92 ? 59.150 52.991 16.593 1.00 7.89 115 VAL A N 1
ATOM 738 C CA . VAL A 1 92 ? 58.660 52.604 17.904 1.00 7.96 115 VAL A CA 1
ATOM 739 C C . VAL A 1 92 ? 59.763 51.832 18.590 1.00 7.80 115 VAL A C 1
ATOM 740 O O . VAL A 1 92 ? 60.122 50.745 18.146 1.00 8.76 115 VAL A O 1
ATOM 744 N N . GLY A 1 93 ? 60.378 52.417 19.629 1.00 8.69 116 GLY A N 1
ATOM 745 C CA . GLY A 1 93 ? 61.462 51.735 20.316 1.00 9.46 116 GLY A CA 1
ATOM 746 C C . GLY A 1 93 ? 62.610 51.499 19.377 1.00 9.45 116 GLY A C 1
ATOM 747 O O . GLY A 1 93 ? 63.114 52.389 18.688 1.00 10.52 116 GLY A O 1
ATOM 748 N N . SER A 1 94 ? 63.066 50.279 19.313 1.00 9.75 117 SER A N 1
ATOM 749 C CA . SER A 1 94 ? 64.221 49.856 18.494 1.00 10.02 117 SER A CA 1
ATOM 750 C C . SER A 1 94 ? 63.805 49.554 17.047 1.00 10.30 117 SER A C 1
ATOM 751 O O . SER A 1 94 ? 64.681 49.225 16.264 1.00 10.53 117 SER A O 1
ATOM 754 N N . PHE A 1 95 ? 62.531 49.692 16.688 1.00 8.77 118 PHE A N 1
ATOM 755 C CA . PHE A 1 95 ? 62.021 49.341 15.371 1.00 8.07 118 PHE A CA 1
ATOM 756 C C . PHE A 1 95 ? 61.787 50.598 14.530 1.00 8.25 118 PHE A C 1
ATOM 757 O O . PHE A 1 95 ? 60.967 51.484 14.864 1.00 8.54 118 PHE A O 1
ATOM 765 N N . LYS A 1 96 ? 62.566 50.694 13.434 1.00 7.76 119 LYS A N 1
ATOM 766 C CA . LYS A 1 96 ? 62.489 51.858 12.569 1.00 8.07 119 LYS A CA 1
ATOM 767 C C . LYS A 1 96 ? 61.134 52.032 11.938 1.00 7.56 119 LYS A C 1
ATOM 768 O O . LYS A 1 96 ? 60.406 51.067 11.685 1.00 7.84 119 LYS A O 1
ATOM 774 N N . LYS A 1 97 ? 60.810 53.292 11.561 1.00 7.95 120 LYS A N 1
ATOM 775 C CA . LYS A 1 97 ? 59.779 53.571 10.576 1.00 7.76 120 LYS A CA 1
ATOM 776 C C . LYS A 1 97 ? 59.926 52.621 9.408 1.00 7.29 120 LYS A C 1
ATOM 777 O O . LYS A 1 97 ? 61.061 52.403 8.936 1.00 7.96 120 LYS A O 1
ATOM 783 N N . GLY A 1 98 ? 58.818 52.078 8.950 1.00 7.10 121 GLY A N 1
ATOM 784 C CA . GLY A 1 98 ? 58.855 51.163 7.827 1.00 7.57 121 GLY A CA 1
ATOM 785 C C . GLY A 1 98 ? 59.039 49.730 8.191 1.00 6.87 121 GLY A C 1
ATOM 786 O O . GLY A 1 98 ? 58.909 48.835 7.323 1.00 7.25 121 GLY A O 1
ATOM 787 N N . THR A 1 99 ? 59.342 49.414 9.464 1.00 7.04 122 THR A N 1
ATOM 788 C CA . THR A 1 99 ? 59.195 48.046 9.913 1.00 5.99 122 THR A CA 1
ATOM 789 C C . THR A 1 99 ? 57.783 47.582 9.574 1.00 5.76 122 THR A C 1
ATOM 790 O O . THR A 1 99 ? 56.820 48.287 9.843 1.00 6.72 122 THR A O 1
ATOM 794 N N . LEU A 1 100 ? 57.626 46.398 9.018 1.00 5.92 123 LEU A N 1
ATOM 795 C CA . LEU A 1 100 ? 56.353 45.840 8.665 1.00 5.20 123 LEU A CA 1
ATOM 796 C C . LEU A 1 100 ? 55.940 44.838 9.727 1.00 5.32 123 LEU A C 1
ATOM 797 O O . LEU A 1 100 ? 56.683 43.886 9.988 1.00 6.40 123 LEU A O 1
ATOM 802 N N . LEU A 1 101 ? 54.797 45.047 10.341 1.00 5.04 124 LEU A N 1
ATOM 803 C CA . LEU A 1 101 ? 54.297 44.200 11.398 1.00 5.00 124 LEU A CA 1
ATOM 804 C C . LEU A 1 101 ? 53.128 43.345 10.906 1.00 4.67 124 LEU A C 1
ATOM 805 O O . LEU A 1 101 ? 52.328 43.766 10.070 1.00 5.05 124 LEU A O 1
ATOM 810 N N . LEU A 1 102 ? 53.031 42.167 11.489 1.00 4.82 125 LEU A N 1
ATOM 811 C CA . LEU A 1 102 ? 51.833 41.338 11.387 1.00 5.12 125 LEU A CA 1
ATOM 812 C C . LEU A 1 102 ? 51.431 40.971 12.808 1.00 4.92 125 LEU A C 1
ATOM 813 O O . LEU A 1 102 ? 52.261 40.392 13.555 1.00 5.98 125 LEU A O 1
ATOM 818 N N . ALA A 1 103 ? 50.195 41.264 13.182 1.00 5.00 126 ALA A N 1
ATOM 819 C CA . ALA A 1 103 ? 49.587 40.694 14.369 1.00 4.81 126 ALA A CA 1
ATOM 820 C C . ALA A 1 103 ? 48.580 39.647 13.924 1.00 5.10 126 ALA A C 1
ATOM 821 O O . ALA A 1 103 ? 47.949 39.781 12.876 1.00 7.36 126 ALA A O 1
ATOM 823 N N . GLY A 1 104 ? 48.357 38.608 14.720 1.00 4.70 127 GLY A N 1
ATOM 824 C CA . GLY A 1 104 ? 47.356 37.633 14.399 1.00 4.52 127 GLY A CA 1
ATOM 825 C C . GLY A 1 104 ? 47.280 36.580 15.466 1.00 4.75 127 GLY A C 1
ATOM 826 O O . GLY A 1 104 ? 48.133 36.584 16.387 1.00 5.47 127 GLY A O 1
ATOM 827 N N . SER A 1 105 ? 46.301 35.680 15.399 1.00 4.34 128 SER A N 1
ATOM 828 C CA . SER A 1 105 ? 46.047 34.786 16.500 1.00 4.59 128 SER A CA 1
ATOM 829 C C . SER A 1 105 ? 46.546 33.378 16.216 1.00 4.60 128 SER A C 1
ATOM 830 O O . SER A 1 105 ? 46.127 32.702 15.262 1.00 5.20 128 SER A O 1
ATOM 833 N N . SER A 1 106 ? 47.432 32.916 17.103 1.00 4.84 129 SER A N 1
ATOM 834 C CA . SER A 1 106 ? 47.961 31.565 17.167 1.00 4.71 129 SER A CA 1
ATOM 835 C C . SER A 1 106 ? 47.008 30.724 17.974 1.00 4.71 129 SER A C 1
ATOM 836 O O . SER A 1 106 ? 46.711 31.035 19.133 1.00 5.05 129 SER A O 1
ATOM 839 N N . ILE A 1 107 ? 46.510 29.653 17.334 1.00 4.80 130 ILE A N 1
ATOM 840 C CA . ILE A 1 107 ? 45.371 28.881 17.841 1.00 4.71 130 ILE A CA 1
ATOM 841 C C . ILE A 1 107 ? 45.648 27.430 17.454 1.00 4.94 130 ILE A C 1
ATOM 842 O O . ILE A 1 107 ? 45.860 27.160 16.260 1.00 5.37 130 ILE A O 1
ATOM 847 N N . PRO A 1 108 ? 45.604 26.469 18.372 1.00 5.00 131 PRO A N 1
ATOM 848 C CA . PRO A 1 108 ? 45.750 25.062 17.971 1.00 5.32 131 PRO A CA 1
ATOM 849 C C . PRO A 1 108 ? 44.554 24.619 17.142 1.00 4.92 131 PRO A C 1
ATOM 850 O O . PRO A 1 108 ? 43.480 25.205 17.182 1.00 5.37 131 PRO A O 1
ATOM 854 N N . THR A 1 109 ? 44.729 23.499 16.412 1.00 5.30 132 THR A N 1
ATOM 855 C CA . THR A 1 109 ? 43.667 22.952 15.591 1.00 5.31 132 THR A CA 1
ATOM 856 C C . THR A 1 109 ? 42.389 22.716 16.386 1.00 5.23 132 THR A C 1
ATOM 857 O O . THR A 1 109 ? 41.276 22.890 15.877 1.00 5.90 132 THR A O 1
ATOM 861 N N . ASP A 1 110 ? 42.546 22.305 17.656 1.00 4.87 133 ASP A N 1
ATOM 862 C CA . ASP A 1 110 ? 41.391 22.030 18.518 1.00 5.46 133 ASP A CA 1
ATOM 863 C C . ASP A 1 110 ? 40.680 23.287 19.024 1.00 5.11 133 ASP A C 1
ATOM 864 O O . ASP A 1 110 ? 39.699 23.130 19.771 1.00 6.18 133 ASP A O 1
ATOM 869 N N . LEU A 1 111 ? 41.122 24.480 18.643 1.00 5.01 134 LEU A N 1
ATOM 870 C CA . LEU A 1 111 ? 40.459 25.736 18.996 1.00 5.05 134 LEU A CA 1
ATOM 871 C C . LEU A 1 111 ? 40.499 25.987 20.497 1.00 5.02 134 LEU A C 1
ATOM 872 O O . LEU A 1 111 ? 39.697 26.774 21.027 1.00 5.63 134 LEU A O 1
ATOM 877 N N . SER A 1 112 ? 41.446 25.393 21.224 1.00 5.19 135 SER A N 1
ATOM 878 C CA . SER A 1 112 ? 41.395 25.447 22.677 1.00 5.30 135 SER A CA 1
ATOM 879 C C . SER A 1 112 ? 41.900 26.742 23.282 1.00 4.72 135 SER A C 1
ATOM 880 O O . SER A 1 112 ? 41.634 26.977 24.471 1.00 5.64 135 SER A O 1
ATOM 883 N N . SER A 1 113 ? 42.602 27.569 22.551 1.00 5.19 136 SER A N 1
ATOM 884 C CA . SER A 1 113 ? 43.181 28.800 23.082 1.00 5.11 136 SER A CA 1
ATOM 885 C C . SER A 1 113 ? 43.368 29.803 21.962 1.00 4.70 136 SER A C 1
ATOM 886 O O . SER A 1 113 ? 43.356 29.440 20.801 1.00 5.87 136 SER A O 1
ATOM 889 N N . THR A 1 114 ? 43.592 31.046 22.372 1.00 4.58 137 THR A N 1
ATOM 890 C CA . THR A 1 114 ? 43.871 32.173 21.481 1.00 4.41 137 THR A CA 1
ATOM 891 C C . THR A 1 114 ? 45.091 32.926 21.972 1.00 4.05 137 THR A C 1
ATOM 892 O O . THR A 1 114 ? 45.304 33.046 23.176 1.00 4.77 137 THR A O 1
ATOM 896 N N . ASP A 1 115 ? 45.901 33.440 21.064 1.00 4.53 138 ASP A N 1
ATOM 897 C CA . ASP A 1 115 ? 47.119 34.134 21.430 1.00 4.52 138 ASP A CA 1
ATOM 898 C C . ASP A 1 115 ? 47.464 35.100 20.308 1.00 4.62 138 ASP A C 1
ATOM 899 O O . ASP A 1 115 ? 47.952 34.685 19.239 1.00 5.17 138 ASP A O 1
ATOM 904 N N . ILE A 1 116 ? 47.194 36.375 20.526 1.00 4.83 139 ILE A N 1
ATOM 905 C CA . ILE A 1 116 ? 47.529 37.420 19.551 1.00 4.47 139 ILE A CA 1
ATOM 906 C C . ILE A 1 116 ? 49.006 37.690 19.687 1.00 4.67 139 ILE A C 1
ATOM 907 O O . ILE A 1 116 ? 49.466 38.187 20.745 1.00 5.53 139 ILE A O 1
ATOM 912 N N . VAL A 1 117 ? 49.737 37.355 18.638 1.00 4.98 140 VAL A N 1
ATOM 913 C CA . VAL A 1 117 ? 51.198 37.470 18.556 1.00 5.32 140 VAL A CA 1
ATOM 914 C C . VAL A 1 117 ? 51.566 38.521 17.510 1.00 5.03 140 VAL A C 1
ATOM 915 O O . VAL A 1 117 ? 50.791 38.830 16.603 1.00 5.79 140 VAL A O 1
ATOM 919 N N . LEU A 1 118 ? 52.764 39.054 17.664 1.00 5.38 141 LEU A N 1
ATOM 920 C CA . LEU A 1 118 ? 53.325 40.100 16.836 1.00 5.35 141 LEU A CA 1
ATOM 921 C C . LEU A 1 118 ? 54.623 39.614 16.183 1.00 5.63 141 LEU A C 1
ATOM 922 O O . LEU A 1 118 ? 55.550 39.224 16.896 1.00 6.25 141 LEU A O 1
ATOM 927 N N . TYR A 1 119 ? 54.671 39.672 14.858 1.00 5.24 142 TYR A N 1
ATOM 928 C CA . TYR A 1 119 ? 55.816 39.378 14.014 1.00 5.77 142 TYR A CA 1
ATOM 929 C C . TYR A 1 119 ? 56.237 40.662 13.297 1.00 5.54 142 TYR A C 1
ATOM 930 O O . TYR A 1 119 ? 55.445 41.550 13.009 1.00 6.38 142 TYR A O 1
ATOM 939 N N . ALA A 1 120 ? 57.538 40.749 12.974 1.00 5.80 143 ALA A N 1
ATOM 940 C CA . ALA A 1 120 ? 58.086 41.911 12.279 1.00 5.90 143 ALA A CA 1
ATOM 941 C C . ALA A 1 120 ? 58.960 41.464 11.122 1.00 6.27 143 ALA A C 1
ATOM 942 O O . ALA A 1 120 ? 59.689 40.451 11.183 1.00 7.27 143 ALA A O 1
ATOM 944 N N . SER A 1 121 ? 58.939 42.271 10.076 1.00 6.28 144 SER A N 1
ATOM 945 C CA . SER A 1 121 ? 59.784 42.141 8.925 1.00 6.48 144 SER A CA 1
ATOM 946 C C . SER A 1 121 ? 60.516 43.450 8.662 1.00 6.70 144 SER A C 1
ATOM 947 O O . SER A 1 121 ? 59.887 44.534 8.675 1.00 7.40 144 SER A O 1
ATOM 950 N N . GLN A 1 122 ? 61.823 43.369 8.449 1.00 7.24 145 GLN A N 1
ATOM 951 C CA . GLN A 1 122 ? 62.627 44.523 8.158 1.00 7.98 145 GLN A CA 1
ATOM 952 C C . GLN A 1 122 ? 62.916 44.653 6.677 1.00 9.33 145 GLN A C 1
ATOM 953 O O . GLN A 1 122 ? 63.622 45.624 6.305 1.00 13.50 145 GLN A O 1
ATOM 959 N N . ASP A 1 123 ? 62.408 43.786 5.835 1.00 8.55 146 ASP A N 1
ATOM 960 C CA . ASP A 1 123 ? 62.716 43.749 4.421 1.00 8.71 146 ASP A CA 1
ATOM 961 C C . ASP A 1 123 ? 61.458 43.721 3.605 1.00 8.43 146 ASP A C 1
ATOM 962 O O . ASP A 1 123 ? 61.364 43.035 2.537 1.00 10.76 146 ASP A O 1
ATOM 967 N N . ASP A 1 124 ? 60.457 44.502 4.045 1.00 9.22 147 ASP A N 1
ATOM 968 C CA . ASP A 1 124 ? 59.251 44.740 3.236 1.00 9.26 147 ASP A CA 1
ATOM 969 C C . ASP A 1 124 ? 58.468 43.462 3.020 1.00 9.01 147 ASP A C 1
ATOM 970 O O . ASP A 1 124 ? 57.719 43.313 2.051 1.00 10.60 147 ASP A O 1
ATOM 975 N N . GLY A 1 125 ? 58.512 42.546 4.002 1.00 7.93 148 GLY A N 1
ATOM 976 C CA . GLY A 1 125 ? 57.691 41.349 3.942 1.00 7.80 148 GLY A CA 1
ATOM 977 C C . GLY A 1 125 ? 58.342 40.120 3.352 1.00 7.95 148 GLY A C 1
ATOM 978 O O . GLY A 1 125 ? 57.611 39.144 3.078 1.00 9.53 148 GLY A O 1
ATOM 979 N N . MET A 1 126 ? 59.651 40.127 3.139 1.00 8.39 149 MET A N 1
ATOM 980 C CA . MET A 1 126 ? 60.305 38.921 2.654 1.00 8.10 149 MET A CA 1
ATOM 981 C C . MET A 1 126 ? 60.596 37.894 3.761 1.00 8.74 149 MET A C 1
ATOM 982 O O . MET A 1 126 ? 60.461 36.687 3.528 1.00 9.66 149 MET A O 1
ATOM 987 N N . THR A 1 127 ? 61.021 38.395 4.909 1.00 7.87 150 THR A N 1
ATOM 988 C CA . THR A 1 127 ? 61.340 37.554 6.045 1.00 8.28 150 THR A CA 1
ATOM 989 C C . THR A 1 127 ? 60.730 38.123 7.306 1.00 7.96 150 THR A C 1
ATOM 990 O O . THR A 1 127 ? 60.480 39.330 7.411 1.00 8.49 150 THR A O 1
ATOM 994 N N . TRP A 1 128 ? 60.512 37.255 8.289 1.00 8.10 151 TRP A N 1
ATOM 995 C CA . TRP A 1 128 ? 59.737 37.588 9.503 1.00 7.70 151 TRP A CA 1
ATOM 996 C C . TRP A 1 128 ? 60.432 37.012 10.719 1.00 7.43 151 TRP A C 1
ATOM 997 O O . TRP A 1 128 ? 61.008 35.908 10.680 1.00 8.63 151 TRP A O 1
ATOM 1008 N N . ASP A 1 129 ? 60.273 37.721 11.830 1.00 7.46 152 ASP A N 1
ATOM 1009 C CA . ASP A 1 129 ? 60.726 37.249 13.122 1.00 8.54 152 ASP A CA 1
ATOM 1010 C C . ASP A 1 129 ? 59.647 37.542 14.177 1.00 6.97 152 ASP A C 1
ATOM 1011 O O . ASP A 1 129 ? 59.011 38.590 14.177 1.00 7.60 152 ASP A O 1
ATOM 1016 N N . PHE A 1 130 ? 59.497 36.606 15.095 1.00 8.47 153 PHE A N 1
ATOM 1017 C CA . PHE A 1 130 ? 58.604 36.800 16.259 1.00 7.84 153 PHE A CA 1
ATOM 1018 C C . PHE A 1 130 ? 59.140 37.941 17.120 1.00 7.50 153 PHE A C 1
ATOM 1019 O O . PHE A 1 130 ? 60.336 37.971 17.403 1.00 9.24 153 PHE A O 1
ATOM 1027 N N . VAL A 1 131 ? 58.247 38.803 17.584 1.00 6.56 154 VAL A N 1
ATOM 1028 C CA . VAL A 1 131 ? 58.591 39.883 18.500 1.00 7.75 154 VAL A CA 1
ATOM 1029 C C . VAL A 1 131 ? 58.011 39.683 19.874 1.00 8.02 154 VAL A C 1
ATOM 1030 O O . VAL A 1 131 ? 58.775 39.712 20.871 1.00 10.82 154 VAL A O 1
ATOM 1034 N N . SER A 1 132 ? 56.691 39.501 20.010 1.00 6.74 155 SER A N 1
ATOM 1035 C CA . SER A 1 132 ? 56.104 39.367 21.329 1.00 7.54 155 SER A CA 1
ATOM 1036 C C . SER A 1 132 ? 54.694 38.769 21.225 1.00 6.97 155 SER A C 1
ATOM 1037 O O . SER A 1 132 ? 54.053 38.802 20.179 1.00 7.18 155 SER A O 1
ATOM 1040 N N . HIS A 1 133 ? 54.242 38.282 22.384 1.00 7.47 156 HIS A N 1
ATOM 1041 C CA . HIS A 1 133 ? 52.819 38.063 22.588 1.00 7.80 156 HIS A CA 1
ATOM 1042 C C . HIS A 1 133 ? 52.188 39.384 22.998 1.00 8.75 156 HIS A C 1
ATOM 1043 O O . HIS A 1 133 ? 52.739 40.099 23.829 1.00 12.72 156 HIS A O 1
ATOM 1050 N N . ILE A 1 134 ? 51.023 39.694 22.432 1.00 6.84 157 ILE A N 1
ATOM 1051 C CA . ILE A 1 134 ? 50.245 40.879 22.869 1.00 6.91 157 ILE A CA 1
ATOM 1052 C C . ILE A 1 134 ? 49.273 40.475 23.962 1.00 5.90 157 ILE A C 1
ATOM 1053 O O . ILE A 1 134 ? 49.268 41.056 25.047 1.00 7.00 157 ILE A O 1
ATOM 1058 N N . ALA A 1 135 ? 48.432 39.470 23.678 1.00 5.63 158 ALA A N 1
ATOM 1059 C CA . ALA A 1 135 ? 47.338 39.116 24.579 1.00 4.90 158 ALA A CA 1
ATOM 1060 C C . ALA A 1 135 ? 46.893 37.710 24.259 1.00 4.52 158 ALA A C 1
ATOM 1061 O O . ALA A 1 135 ? 46.749 37.381 23.089 1.00 5.70 158 ALA A O 1
ATOM 1063 N N . ALA A 1 136 ? 46.613 36.907 25.283 1.00 4.54 159 ALA A N 1
ATOM 1064 C CA . ALA A 1 136 ? 46.208 35.518 25.101 1.00 4.73 159 ALA A CA 1
ATOM 1065 C C . ALA A 1 136 ? 44.940 35.252 25.901 1.00 4.63 159 ALA A C 1
ATOM 1066 O O . ALA A 1 136 ? 44.664 35.913 26.903 1.00 5.98 159 ALA A O 1
ATOM 1068 N N . GLY A 1 137 ? 44.155 34.297 25.432 1.00 4.85 160 GLY A N 1
ATOM 1069 C CA . GLY A 1 137 ? 42.913 33.928 26.060 1.00 4.84 160 GLY A CA 1
ATOM 1070 C C . GLY A 1 137 ? 42.529 32.497 25.766 1.00 4.38 160 GLY A C 1
ATOM 1071 O O . GLY A 1 137 ? 43.330 31.637 25.356 1.00 4.73 160 GLY A O 1
ATOM 1072 N N . GLY A 1 138 ? 41.253 32.227 25.982 1.00 4.56 161 GLY A N 1
ATOM 1073 C CA . GLY A 1 138 ? 40.671 30.893 25.933 1.00 4.63 161 GLY A CA 1
ATOM 1074 C C . GLY A 1 138 ? 40.145 30.481 24.584 1.00 4.56 161 GLY A C 1
ATOM 1075 O O . GLY A 1 138 ? 40.648 30.872 23.524 1.00 5.00 161 GLY A O 1
ATOM 1076 N N . GLU A 1 139 ? 39.175 29.576 24.642 1.00 4.95 162 GLU A N 1
ATOM 1077 C CA . GLU A 1 139 ? 38.687 28.792 23.513 1.00 4.67 162 GLU A CA 1
ATOM 1078 C C . GLU A 1 139 ? 38.195 29.712 22.386 1.00 4.64 162 GLU A C 1
ATOM 1079 O O . GLU A 1 139 ? 37.412 30.642 22.621 1.00 4.88 162 GLU A O 1
ATOM 1085 N N . ALA A 1 140 ? 38.641 29.403 21.153 1.00 4.63 163 ALA A N 1
ATOM 1086 C CA . ALA A 1 140 ? 38.390 30.234 19.968 1.00 4.71 163 ALA A CA 1
ATOM 1087 C C . ALA A 1 140 ? 37.028 29.992 19.362 1.00 4.78 163 ALA A C 1
ATOM 1088 O O . ALA A 1 140 ? 36.906 29.695 18.169 1.00 5.42 163 ALA A O 1
ATOM 1090 N N . ARG A 1 141 ? 35.991 30.161 20.192 1.00 4.62 164 ARG A N 1
ATOM 1091 C CA . ARG A 1 141 ? 34.614 30.160 19.681 1.00 4.93 164 ARG A CA 1
ATOM 1092 C C . ARG A 1 141 ? 33.869 31.351 20.329 1.00 5.07 164 ARG A C 1
ATOM 1093 O O . ARG A 1 141 ? 34.058 31.625 21.511 1.00 5.19 164 ARG A O 1
ATOM 1101 N N . PRO A 1 142 ? 33.022 32.021 19.559 1.00 5.17 165 PRO A N 1
ATOM 1102 C CA . PRO A 1 142 ? 32.337 33.239 20.029 1.00 5.57 165 PRO A CA 1
ATOM 1103 C C . PRO A 1 142 ? 31.081 32.922 20.809 1.00 6.46 165 PRO A C 1
ATOM 1104 O O . PRO A 1 142 ? 29.995 33.341 20.439 1.00 11.28 165 PRO A O 1
ATOM 1108 N N . ASN A 1 143 ? 31.228 32.170 21.882 1.00 6.14 166 ASN A N 1
ATOM 1109 C CA . ASN A 1 143 ? 30.146 31.832 22.786 1.00 6.13 166 ASN A CA 1
ATOM 1110 C C . ASN A 1 143 ? 30.371 32.497 24.121 1.00 5.68 166 ASN A C 1
ATOM 1111 O O . ASN A 1 143 ? 31.489 32.584 24.607 1.00 5.83 166 ASN A O 1
ATOM 1116 N N . ASN A 1 144 ? 29.327 33.005 24.707 1.00 6.79 167 ASN A N 1
ATOM 1117 C CA . ASN A 1 144 ? 29.413 33.623 26.035 1.00 6.27 167 ASN A CA 1
ATOM 1118 C C . ASN A 1 144 ? 29.913 32.606 27.045 1.00 6.06 167 ASN A C 1
ATOM 1119 O O . ASN A 1 144 ? 29.666 31.407 26.973 1.00 7.01 167 ASN A O 1
ATOM 1124 N N . GLY A 1 145 ? 30.668 33.135 28.024 1.00 5.66 168 GLY A N 1
ATOM 1125 C CA . GLY A 1 145 ? 31.285 32.347 29.064 1.00 5.88 168 GLY A CA 1
ATOM 1126 C C . GLY A 1 145 ? 32.669 31.889 28.780 1.00 5.21 168 GLY A C 1
ATOM 1127 O O . GLY A 1 145 ? 33.431 31.598 29.701 1.00 6.44 168 GLY A O 1
ATOM 1128 N N . LEU A 1 146 ? 32.999 31.784 27.485 1.00 4.93 169 LEU A N 1
ATOM 1129 C CA . LEU A 1 146 ? 34.359 31.501 27.073 1.00 4.66 169 LEU A CA 1
ATOM 1130 C C . LEU A 1 146 ? 35.184 32.782 27.169 1.00 4.91 169 LEU A C 1
ATOM 1131 O O . LEU A 1 146 ? 34.664 33.896 27.285 1.00 5.47 169 LEU A O 1
ATOM 1136 N N . THR A 1 147 ? 36.537 32.599 27.142 1.00 4.50 170 THR A N 1
ATOM 1137 C CA . THR A 1 147 ? 37.431 33.720 27.349 1.00 4.53 170 THR A CA 1
ATOM 1138 C C . THR A 1 147 ? 38.426 34.008 26.223 1.00 4.46 170 THR A C 1
ATOM 1139 O O . THR A 1 147 ? 39.534 34.467 26.514 1.00 4.92 170 THR A O 1
ATOM 1143 N N . PRO A 1 148 ? 38.093 33.837 24.937 1.00 4.44 171 PRO A N 1
ATOM 1144 C CA . PRO A 1 148 ? 39.062 34.187 23.883 1.00 4.55 171 PRO A CA 1
ATOM 1145 C C . PRO A 1 148 ? 39.323 35.691 23.757 1.00 4.30 171 PRO A C 1
ATOM 1146 O O . PRO A 1 148 ? 38.551 36.546 24.192 1.00 4.89 171 PRO A O 1
ATOM 1150 N N . VAL A 1 149 ? 40.420 35.965 23.060 1.00 3.96 172 VAL A N 1
ATOM 1151 C CA . VAL A 1 149 ? 40.718 37.260 22.508 1.00 3.92 172 VAL A CA 1
ATOM 1152 C C . VAL A 1 149 ? 40.705 37.149 20.984 1.00 4.25 172 VAL A C 1
ATOM 1153 O O . VAL A 1 149 ? 40.932 36.058 20.419 1.00 4.89 172 VAL A O 1
ATOM 1157 N N . TRP A 1 150 ? 40.434 38.271 20.296 1.00 4.06 173 TRP A N 1
ATOM 1158 C CA . TRP A 1 150 ? 40.217 38.244 18.856 1.00 3.94 173 TRP A CA 1
ATOM 1159 C C . TRP A 1 150 ? 40.612 39.548 18.174 1.00 3.93 173 TRP A C 1
ATOM 1160 O O . TRP A 1 150 ? 40.504 40.639 18.761 1.00 4.36 173 TRP A O 1
ATOM 1171 N N . GLU A 1 151 ? 40.910 39.480 16.884 1.00 4.00 174 GLU A N 1
ATOM 1172 C CA . GLU A 1 151 ? 40.705 40.623 15.962 1.00 3.98 174 GLU A CA 1
ATOM 1173 C C . GLU A 1 151 ? 41.595 41.844 16.262 1.00 3.96 174 GLU A C 1
ATOM 1174 O O . GLU A 1 151 ? 41.092 42.963 16.427 1.00 4.17 174 GLU A O 1
ATOM 1180 N N . PRO A 1 152 ? 42.904 41.697 16.248 1.00 4.01 175 PRO A N 1
ATOM 1181 C CA . PRO A 1 152 ? 43.776 42.845 16.476 1.00 4.01 175 PRO A CA 1
ATOM 1182 C C . PRO A 1 152 ? 43.685 43.907 15.365 1.00 3.98 175 PRO A C 1
ATOM 1183 O O . PRO A 1 152 ? 43.542 43.584 14.161 1.00 4.36 175 PRO A O 1
ATOM 1187 N N . PHE A 1 153 ? 43.828 45.147 15.786 1.00 4.21 176 PHE A N 1
ATOM 1188 C CA . PHE A 1 153 ? 43.961 46.304 14.903 1.00 3.92 176 PHE A CA 1
ATOM 1189 C C . PHE A 1 153 ? 45.096 47.165 15.463 1.00 3.89 176 PHE A C 1
ATOM 1190 O O . PHE A 1 153 ? 45.057 47.488 16.657 1.00 4.99 176 PHE A O 1
ATOM 1198 N N . LEU A 1 154 ? 46.079 47.491 14.654 1.00 4.63 177 LEU A N 1
ATOM 1199 C CA . LEU A 1 154 ? 47.279 48.206 15.094 1.00 4.81 177 LEU A CA 1
ATOM 1200 C C . LEU A 1 154 ? 47.276 49.663 14.619 1.00 4.36 177 LEU A C 1
ATOM 1201 O O . LEU A 1 154 ? 46.932 49.930 13.474 1.00 5.16 177 LEU A O 1
ATOM 1206 N N . LEU A 1 155 ? 47.716 50.559 15.498 1.00 4.86 178 LEU A N 1
ATOM 1207 C CA . LEU A 1 155 ? 47.801 51.982 15.179 1.00 5.12 178 LEU A CA 1
ATOM 1208 C C . LEU A 1 155 ? 48.931 52.588 15.997 1.00 5.15 178 LEU A C 1
ATOM 1209 O O . LEU A 1 155 ? 48.947 52.391 17.237 1.00 6.17 178 LEU A O 1
ATOM 1214 N N . ALA A 1 156 ? 49.851 53.300 15.407 1.00 5.60 179 ALA A N 1
ATOM 1215 C CA . ALA A 1 156 ? 50.909 54.013 16.117 1.00 6.20 179 ALA A CA 1
ATOM 1216 C C . ALA A 1 156 ? 50.522 55.470 16.334 1.00 7.12 179 ALA A C 1
ATOM 1217 O O . ALA A 1 156 ? 49.887 56.104 15.493 1.00 8.24 179 ALA A O 1
ATOM 1219 N N . ASN A 1 157 ? 50.998 56.017 17.454 1.00 7.40 180 ASN A N 1
ATOM 1220 C CA . ASN A 1 157 ? 50.813 57.415 17.781 1.00 8.05 180 ASN A CA 1
ATOM 1221 C C . ASN A 1 157 ? 51.879 57.808 18.797 1.00 9.06 180 ASN A C 1
ATOM 1222 O O . ASN A 1 157 ? 52.057 57.092 19.780 1.00 9.65 180 ASN A O 1
ATOM 1227 N N . LYS A 1 158 ? 52.563 58.916 18.556 1.00 10.69 181 LYS A N 1
ATOM 1228 C CA . LYS A 1 158 ? 53.482 59.479 19.541 1.00 11.75 181 LYS A CA 1
ATOM 1229 C C . LYS A 1 158 ? 54.482 58.452 20.058 1.00 11.45 181 LYS A C 1
ATOM 1230 O O . LYS A 1 158 ? 54.768 58.360 21.263 1.00 12.83 181 LYS A O 1
ATOM 1236 N N . GLY A 1 159 ? 55.087 57.690 19.150 1.00 10.72 182 GLY A N 1
ATOM 1237 C CA . GLY A 1 159 ? 56.128 56.786 19.486 1.00 11.05 182 GLY A CA 1
ATOM 1238 C C . GLY A 1 159 ? 55.671 55.507 20.151 1.00 9.45 182 GLY A C 1
ATOM 1239 O O . GLY A 1 159 ? 56.518 54.729 20.636 1.00 11.03 182 GLY A O 1
ATOM 1240 N N . LYS A 1 160 ? 54.377 55.260 20.176 1.00 8.35 183 LYS A N 1
ATOM 1241 C CA . LYS A 1 160 ? 53.790 54.077 20.776 1.00 8.34 183 LYS A CA 1
ATOM 1242 C C . LYS A 1 160 ? 52.985 53.312 19.731 1.00 7.47 183 LYS A C 1
ATOM 1243 O O . LYS A 1 160 ? 52.485 53.908 18.772 1.00 8.60 183 LYS A O 1
ATOM 1249 N N . LEU A 1 161 ? 52.850 52.028 19.971 1.00 7.07 184 LEU A N 1
ATOM 1250 C CA . LEU A 1 161 ? 51.951 51.212 19.188 1.00 6.25 184 LEU A CA 1
ATOM 1251 C C . LEU A 1 161 ? 50.780 50.749 20.077 1.00 5.80 184 LEU A C 1
ATOM 1252 O O . LEU A 1 161 ? 51.030 50.239 21.183 1.00 6.85 184 LEU A O 1
ATOM 1257 N N . ILE A 1 162 ? 49.585 50.969 19.571 1.00 5.70 185 ILE A N 1
ATOM 1258 C CA . ILE A 1 162 ? 48.370 50.546 20.207 1.00 5.36 185 ILE A CA 1
ATOM 1259 C C . ILE A 1 162 ? 47.831 49.327 19.462 1.00 5.30 185 ILE A C 1
ATOM 1260 O O . ILE A 1 162 ? 47.744 49.333 18.225 1.00 5.82 185 ILE A O 1
ATOM 1265 N N . CYS A 1 163 ? 47.445 48.289 20.210 1.00 5.02 186 CYS A N 1
ATOM 1266 C CA . CYS A 1 163 ? 46.717 47.159 19.645 1.00 4.90 186 CYS A CA 1
ATOM 1267 C C . CYS A 1 163 ? 45.319 47.129 20.282 1.00 4.75 186 CYS A C 1
ATOM 1268 O O . CYS A 1 163 ? 45.185 46.903 21.471 1.00 5.25 186 CYS A O 1
ATOM 1271 N N . TYR A 1 164 ? 44.331 47.433 19.453 1.00 4.71 187 TYR A N 1
ATOM 1272 C CA . TYR A 1 164 ? 42.909 47.279 19.819 1.00 4.57 187 TYR A CA 1
ATOM 1273 C C . TYR A 1 164 ? 42.493 45.865 19.497 1.00 4.66 187 TYR A C 1
ATOM 1274 O O . TYR A 1 164 ? 42.890 45.322 18.463 1.00 5.64 187 TYR A O 1
ATOM 1283 N N . TYR A 1 165 ? 41.632 45.263 20.323 1.00 4.30 188 TYR A N 1
ATOM 1284 C CA . TYR A 1 165 ? 41.156 43.893 20.042 1.00 4.16 188 TYR A CA 1
ATOM 1285 C C . TYR A 1 165 ? 39.891 43.660 20.825 1.00 3.97 188 TYR A C 1
ATOM 1286 O O . TYR A 1 165 ? 39.482 44.433 21.690 1.00 5.09 188 TYR A O 1
ATOM 1295 N N . SER A 1 166 ? 39.202 42.556 20.464 1.00 4.02 189 SER A N 1
ATOM 1296 C CA . SER A 1 166 ? 38.013 42.10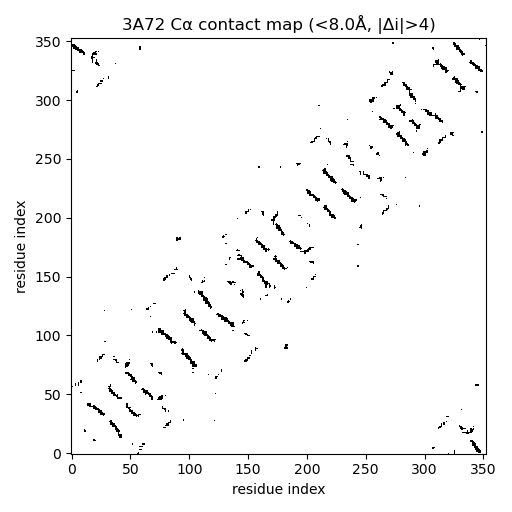7 21.140 1.00 3.94 189 SER A CA 1
ATOM 1297 C C . SER A 1 166 ? 38.378 41.118 22.251 1.00 4.01 189 SER A C 1
ATOM 1298 O O . SER A 1 166 ? 39.280 40.293 22.038 1.00 4.76 189 SER A O 1
ATOM 1301 N N . ASP A 1 167 ? 37.690 41.187 23.384 1.00 4.44 190 ASP A N 1
ATOM 1302 C CA . ASP A 1 167 ? 38.113 40.473 24.575 1.00 4.52 190 ASP A CA 1
ATOM 1303 C C . ASP A 1 167 ? 36.933 39.820 25.246 1.00 4.18 190 ASP A C 1
ATOM 1304 O O . ASP A 1 167 ? 35.970 40.526 25.605 1.00 5.23 190 ASP A O 1
ATOM 1309 N N . GLN A 1 168 ? 36.964 38.520 25.471 1.00 4.58 191 GLN A N 1
ATOM 1310 C CA . GLN A 1 168 ? 35.981 37.822 26.239 1.00 4.37 191 GLN A CA 1
ATOM 1311 C C . GLN A 1 168 ? 36.477 37.430 27.644 1.00 4.81 191 GLN A C 1
ATOM 1312 O O . GLN A 1 168 ? 35.750 36.742 28.383 1.00 5.73 191 GLN A O 1
ATOM 1318 N N . ARG A 1 169 ? 37.666 37.864 28.049 1.00 5.01 192 ARG A N 1
ATOM 1319 C CA . ARG A 1 169 ? 38.218 37.374 29.296 1.00 5.56 192 ARG A CA 1
ATOM 1320 C C . ARG A 1 169 ? 37.487 37.896 30.543 1.00 7.27 192 ARG A C 1
ATOM 1321 O O . ARG A 1 169 ? 37.527 37.237 31.582 1.00 9.62 192 ARG A O 1
ATOM 1329 N N . ASP A 1 170 ? 36.818 39.042 30.461 1.00 7.37 193 ASP A N 1
ATOM 1330 C CA . ASP A 1 170 ? 36.038 39.503 31.631 1.00 9.78 193 ASP A CA 1
ATOM 1331 C C . ASP A 1 170 ? 34.624 38.914 31.605 1.00 10.01 193 ASP A C 1
ATOM 1332 O O . ASP A 1 170 ? 33.618 39.620 31.603 1.00 10.76 193 ASP A O 1
ATOM 1337 N N . ASN A 1 171 ? 34.590 37.579 31.612 1.00 12.15 194 ASN A N 1
ATOM 1338 C CA . ASN A 1 171 ? 33.372 36.812 31.300 1.00 13.40 194 ASN A CA 1
ATOM 1339 C C . ASN A 1 171 ? 32.391 36.832 32.459 1.00 14.25 194 ASN A C 1
ATOM 1340 O O . ASN A 1 171 ? 31.246 36.520 32.354 1.00 19.43 194 ASN A O 1
ATOM 1345 N N . ALA A 1 172 ? 32.838 37.196 33.653 1.00 16.48 195 ALA A N 1
ATOM 1346 C CA . ALA A 1 172 ? 31.827 37.266 34.724 1.00 19.52 195 ALA A CA 1
ATOM 1347 C C . ALA A 1 172 ? 30.890 38.436 34.525 1.00 14.91 195 ALA A C 1
ATOM 1348 O O . ALA A 1 172 ? 29.803 38.427 35.108 1.00 20.79 195 ALA A O 1
ATOM 1350 N N . THR A 1 173 ? 31.269 39.444 33.715 1.00 11.39 196 THR A N 1
ATOM 1351 C CA . THR A 1 173 ? 30.523 40.614 33.657 1.00 11.71 196 THR A CA 1
ATOM 1352 C C . THR A 1 173 ? 29.980 40.942 32.254 1.00 9.32 196 THR A C 1
ATOM 1353 O O . THR A 1 173 ? 28.916 41.555 32.142 1.00 11.19 196 THR A O 1
ATOM 1357 N N . TYR A 1 174 ? 30.674 40.556 31.220 1.00 7.86 197 TYR A N 1
ATOM 1358 C CA . TYR A 1 174 ? 30.348 40.920 29.841 1.00 7.67 197 TYR A CA 1
ATOM 1359 C C . TYR A 1 174 ? 30.418 39.697 28.956 1.00 7.21 197 TYR A C 1
ATOM 1360 O O . TYR A 1 174 ? 31.290 38.865 29.111 1.00 8.45 197 TYR A O 1
ATOM 1369 N N . GLY A 1 175 ? 29.541 39.589 27.948 1.00 6.81 198 GLY A N 1
ATOM 1370 C CA . GLY A 1 175 ? 29.711 38.599 26.926 1.00 7.40 198 GLY A CA 1
ATOM 1371 C C . GLY A 1 175 ? 31.002 38.820 26.158 1.00 6.12 198 GLY A C 1
ATOM 1372 O O . GLY A 1 175 ? 31.767 37.884 25.879 1.00 6.91 198 GLY A O 1
ATOM 1373 N N . GLN A 1 176 ? 31.231 40.069 25.731 1.00 5.51 199 GLN A N 1
ATOM 1374 C CA . GLN A 1 176 ? 32.454 40.493 25.061 1.00 4.66 199 GLN A CA 1
ATOM 1375 C C . GLN A 1 176 ? 32.623 41.985 25.305 1.00 4.67 199 GLN A C 1
ATOM 1376 O O . GLN A 1 176 ? 31.631 42.707 25.404 1.00 5.29 199 GLN A O 1
ATOM 1382 N N . THR A 1 177 ? 33.864 42.444 25.316 1.00 4.71 200 THR A N 1
ATOM 1383 C CA . THR A 1 177 ? 34.224 43.858 25.306 1.00 4.65 200 THR A CA 1
ATOM 1384 C C . THR A 1 177 ? 35.201 44.118 24.203 1.00 4.55 200 THR A C 1
ATOM 1385 O O . THR A 1 177 ? 35.698 43.190 23.539 1.00 4.90 200 THR A O 1
ATOM 1389 N N . MET A 1 178 ? 35.578 45.391 23.997 1.00 4.42 201 MET A N 1
ATOM 1390 C CA . MET A 1 178 ? 36.764 45.694 23.210 1.00 4.03 201 MET A CA 1
ATOM 1391 C C . MET A 1 178 ? 37.714 46.519 24.085 1.00 4.21 201 MET A C 1
ATOM 1392 O O . MET A 1 178 ? 37.276 47.345 24.924 1.00 4.98 201 MET A O 1
ATOM 1397 N N . VAL A 1 179 ? 38.972 46.281 23.912 1.00 4.23 202 VAL A N 1
ATOM 1398 C CA . VAL A 1 179 ? 40.071 46.755 24.756 1.00 4.31 202 VAL A CA 1
ATOM 1399 C C . VAL A 1 179 ? 41.242 47.168 23.911 1.00 4.48 202 VAL A C 1
ATOM 1400 O O . VAL A 1 179 ? 41.299 46.925 22.684 1.00 4.58 202 VAL A O 1
ATOM 1404 N N . HIS A 1 180 ? 42.277 47.693 24.573 1.00 4.36 203 HIS A N 1
ATOM 1405 C CA . HIS A 1 180 ? 43.559 47.835 23.915 1.00 4.81 203 HIS A CA 1
ATOM 1406 C C . HIS A 1 180 ? 44.692 47.660 24.930 1.00 4.97 203 HIS A C 1
ATOM 1407 O O . HIS A 1 180 ? 44.497 47.7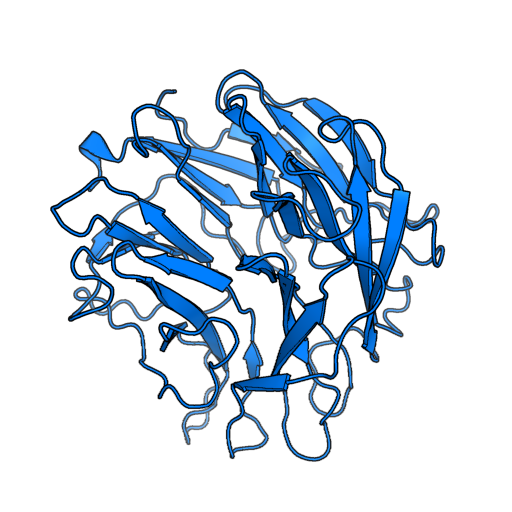70 26.144 1.00 5.44 203 HIS A O 1
ATOM 1414 N N . GLN A 1 181 ? 45.885 47.436 24.392 1.00 5.05 204 GLN A N 1
ATOM 1415 C CA . GLN A 1 181 ? 47.138 47.553 25.119 1.00 5.07 204 GLN A CA 1
ATOM 1416 C C . GLN A 1 181 ? 48.082 48.406 24.295 1.00 5.54 204 GLN A C 1
ATOM 1417 O O . GLN A 1 181 ? 47.975 48.487 23.060 1.00 5.80 204 GLN A O 1
ATOM 1423 N N . VAL A 1 182 ? 49.049 49.028 24.991 1.00 6.02 205 VAL A N 1
ATOM 1424 C CA . VAL A 1 182 ? 49.995 49.954 24.377 1.00 7.06 205 VAL A CA 1
ATOM 1425 C C . VAL A 1 182 ? 51.407 49.505 24.672 1.00 7.44 205 VAL A C 1
ATOM 1426 O O . VAL A 1 182 ? 51.688 48.958 25.743 1.00 9.05 205 VAL A O 1
ATOM 1430 N N . THR A 1 183 ? 52.331 49.773 23.750 1.00 7.50 206 THR A N 1
ATOM 1431 C CA . THR A 1 183 ? 53.722 49.515 23.927 1.00 8.26 206 THR A CA 1
ATOM 1432 C C . THR A 1 183 ? 54.557 50.658 23.360 1.00 8.46 206 THR A C 1
ATOM 1433 O O . THR A 1 183 ? 54.191 51.261 22.373 1.00 9.10 206 THR A O 1
ATOM 1437 N N . ASN A 1 184 ? 55.716 50.910 23.990 1.00 10.52 207 ASN A N 1
ATOM 1438 C CA . ASN A 1 184 ? 56.696 51.836 23.398 1.00 11.03 207 ASN A CA 1
ATOM 1439 C C . ASN A 1 184 ? 57.901 51.103 22.854 1.00 10.10 207 ASN A C 1
ATOM 1440 O O . ASN A 1 184 ? 58.878 51.742 22.405 1.00 11.53 207 ASN A O 1
ATOM 1445 N N . ASP A 1 185 ? 57.893 49.783 22.776 1.00 10.01 208 ASP A N 1
ATOM 1446 C CA . ASP A 1 185 ? 59.063 49.045 22.288 1.00 10.19 208 ASP A CA 1
ATOM 1447 C C . ASP A 1 185 ? 58.726 47.774 21.496 1.00 9.22 208 ASP A C 1
ATOM 1448 O O . ASP A 1 185 ? 59.652 47.100 21.022 1.00 10.36 208 ASP A O 1
ATOM 1453 N N . LEU A 1 186 ? 57.502 47.392 21.255 1.00 9.81 209 LEU A N 1
ATOM 1454 C CA . LEU A 1 186 ? 56.913 46.209 20.654 1.00 8.35 209 LEU A CA 1
ATOM 1455 C C . LEU A 1 186 ? 57.067 44.946 21.475 1.00 9.95 209 LEU A C 1
ATOM 1456 O O . LEU A 1 186 ? 56.601 43.877 21.026 1.00 11.36 209 LEU A O 1
ATOM 1461 N N . LYS A 1 187 ? 57.729 45.013 22.644 1.00 11.56 210 LYS A N 1
ATOM 1462 C CA . LYS A 1 187 ? 58.093 43.875 23.416 1.00 14.31 210 LYS A CA 1
ATOM 1463 C C . LYS A 1 187 ? 57.335 43.833 24.709 1.00 16.15 210 LYS A C 1
ATOM 1464 O O . LYS A 1 187 ? 56.907 42.739 25.097 1.00 22.21 210 LYS A O 1
ATOM 1470 N N . ASN A 1 188 ? 57.196 44.938 25.346 1.00 15.26 211 ASN A N 1
ATOM 1471 C CA . ASN A 1 188 ? 56.552 44.995 26.651 1.00 19.57 211 ASN A CA 1
ATOM 1472 C C . ASN A 1 188 ? 55.254 45.732 26.452 1.00 14.34 211 ASN A C 1
ATOM 1473 O O . ASN A 1 188 ? 55.305 46.849 25.941 1.00 15.81 211 ASN A O 1
ATOM 1478 N N . TRP A 1 189 ? 54.149 45.078 26.849 1.00 10.91 212 TRP A N 1
ATOM 1479 C CA . TRP A 1 189 ? 52.835 45.696 26.676 1.00 9.92 212 TRP A CA 1
ATOM 1480 C C . TRP A 1 189 ? 52.258 46.166 28.048 1.00 9.65 212 TRP A C 1
ATOM 1481 O O . TRP A 1 189 ? 52.421 45.515 29.076 1.00 10.04 212 TRP A O 1
ATOM 1492 N N . GLY A 1 190 ? 51.580 47.334 28.054 1.00 10.01 213 GLY A N 1
ATOM 1493 C CA . GLY A 1 190 ? 50.946 47.831 29.231 1.00 9.03 213 GLY A CA 1
ATOM 1494 C C . GLY A 1 190 ? 49.675 47.058 29.548 1.00 8.23 213 GLY A C 1
ATOM 1495 O O . GLY A 1 190 ? 49.302 46.120 28.850 1.00 10.78 213 GLY A O 1
ATOM 1496 N N . PRO A 1 191 ? 48.982 47.479 30.589 1.00 8.05 214 PRO A N 1
ATOM 1497 C CA . PRO A 1 191 ? 47.830 46.719 30.992 1.00 9.26 214 PRO A CA 1
ATOM 1498 C C . PRO A 1 191 ? 46.666 46.841 30.020 1.00 6.56 214 PRO A C 1
ATOM 1499 O O . PRO A 1 191 ? 46.587 47.757 29.197 1.00 7.54 214 PRO A O 1
ATOM 1503 N N . VAL A 1 192 ? 45.756 45.898 30.126 1.00 6.47 215 VAL A N 1
ATOM 1504 C CA . VAL A 1 192 ? 44.532 45.954 29.350 1.00 5.75 215 VAL A CA 1
ATOM 1505 C C . VAL A 1 192 ? 43.695 47.155 29.759 1.00 5.86 215 VAL A C 1
ATOM 1506 O O . VAL A 1 192 ? 43.367 47.327 30.938 1.00 9.16 215 VAL A O 1
ATOM 1510 N N . VAL A 1 193 ? 43.280 47.954 28.810 1.00 5.50 216 VAL A N 1
ATOM 1511 C CA . VAL A 1 193 ? 42.393 49.112 28.978 1.00 5.50 216 VAL A CA 1
ATOM 1512 C C . VAL A 1 193 ? 41.070 48.801 28.323 1.00 5.15 216 VAL A C 1
ATOM 1513 O O . VAL A 1 193 ? 41.025 48.509 27.131 1.00 5.57 216 VAL A O 1
ATOM 1517 N N . GLU A 1 194 ? 39.978 48.858 29.090 1.00 6.02 217 GLU A N 1
ATOM 1518 C CA . GLU A 1 194 ? 38.650 48.650 28.513 1.00 6.25 217 GLU A CA 1
ATOM 1519 C C . GLU A 1 194 ? 38.205 49.860 27.718 1.00 6.47 217 GLU A C 1
ATOM 1520 O O . GLU A 1 194 ? 38.207 50.982 28.222 1.00 10.64 217 GLU A O 1
ATOM 1526 N N . ASP A 1 195 ? 37.849 49.664 26.486 1.00 5.45 218 ASP A N 1
ATOM 1527 C CA . ASP A 1 195 ? 37.399 50.738 25.604 1.00 5.59 218 ASP A CA 1
ATOM 1528 C C . ASP A 1 195 ? 35.875 50.765 25.447 1.00 6.27 218 ASP A C 1
ATOM 1529 O O . ASP A 1 195 ? 35.273 51.832 25.546 1.00 8.12 218 ASP A O 1
ATOM 1534 N N . VAL A 1 196 ? 35.295 49.603 25.139 1.00 5.26 219 VAL A N 1
ATOM 1535 C CA . VAL A 1 196 ? 33.873 49.529 24.892 1.00 5.36 219 VAL A CA 1
ATOM 1536 C C . VAL A 1 196 ? 33.301 48.383 25.745 1.00 5.28 219 VAL A C 1
ATOM 1537 O O . VAL A 1 196 ? 33.636 47.205 25.516 1.00 5.52 219 VAL A O 1
ATOM 1541 N N . THR A 1 197 ? 32.482 48.746 26.720 1.00 5.62 220 THR A N 1
ATOM 1542 C CA . THR A 1 197 ? 31.744 47.828 27.563 1.00 5.99 220 THR A CA 1
ATOM 1543 C C . THR A 1 197 ? 30.307 48.297 27.655 1.00 6.24 220 THR A C 1
ATOM 1544 O O . THR A 1 197 ? 30.044 49.509 27.599 1.00 7.30 220 THR A O 1
ATOM 1548 N N . TYR A 1 198 ? 29.406 47.345 27.839 1.00 6.46 221 TYR A N 1
ATOM 1549 C CA . TYR A 1 198 ? 27.951 47.646 28.003 1.00 6.73 221 TYR A CA 1
ATOM 1550 C C . TYR A 1 198 ? 27.414 46.881 29.197 1.00 7.51 221 TYR A C 1
ATOM 1551 O O . TYR A 1 198 ? 27.877 45.784 29.532 1.00 8.62 221 TYR A O 1
ATOM 1560 N N . PRO A 1 199 ? 26.378 47.454 29.828 1.00 7.95 222 PRO A N 1
ATOM 1561 C CA . PRO A 1 199 ? 25.854 46.858 31.060 1.00 9.60 222 PRO A CA 1
ATOM 1562 C C . PRO A 1 199 ? 24.889 45.734 30.903 1.00 9.16 222 PRO A C 1
ATOM 1563 O O . PRO A 1 199 ? 24.405 45.243 31.910 1.00 15.01 222 PRO A O 1
ATOM 1567 N N . THR A 1 200 ? 24.563 45.303 29.678 1.00 8.13 223 THR A N 1
ATOM 1568 C CA . THR A 1 200 ? 23.775 44.118 29.452 1.00 7.69 223 THR A CA 1
ATOM 1569 C C . THR A 1 200 ? 24.680 42.975 29.096 1.00 7.61 223 THR A C 1
ATOM 1570 O O . THR A 1 200 ? 25.454 43.087 28.135 1.00 7.47 223 THR A O 1
ATOM 1574 N N . TYR A 1 201 ? 24.633 41.859 29.849 1.00 7.90 224 TYR A N 1
ATOM 1575 C CA . TYR A 1 201 ? 25.582 40.774 29.654 1.00 7.82 224 TYR A CA 1
ATOM 1576 C C . TYR A 1 201 ? 25.644 40.246 28.226 1.00 7.44 224 TYR A C 1
ATOM 1577 O O . TYR A 1 201 ? 26.715 39.949 27.696 1.00 7.70 224 TYR A O 1
ATOM 1586 N N . THR A 1 202 ? 24.487 40.095 27.597 1.00 7.79 225 THR A N 1
ATOM 1587 C CA . THR A 1 202 ? 24.411 39.539 26.275 1.00 7.31 225 THR A CA 1
ATOM 1588 C C . THR A 1 202 ? 24.898 40.486 25.175 1.00 6.51 225 THR A C 1
ATOM 1589 O O . THR A 1 202 ? 25.005 40.028 24.018 1.00 7.33 225 THR A O 1
ATOM 1593 N N . ASP A 1 203 ? 25.209 41.725 25.494 1.00 6.46 226 ASP A N 1
ATOM 1594 C CA . ASP A 1 203 ? 25.837 42.605 24.488 1.00 5.78 226 ASP A CA 1
ATOM 1595 C C . ASP A 1 203 ? 27.244 42.079 24.157 1.00 5.46 226 ASP A C 1
ATOM 1596 O O . ASP A 1 203 ? 28.027 41.702 25.040 1.00 5.86 226 ASP A O 1
ATOM 1601 N N . ARG A 1 204 ? 27.552 42.126 22.869 1.00 5.49 227 ARG A N 1
ATOM 1602 C CA . ARG A 1 204 ? 28.848 41.688 22.341 1.00 5.00 227 ARG A CA 1
ATOM 1603 C C . ARG A 1 204 ? 29.304 42.720 21.301 1.00 4.77 227 ARG A C 1
ATOM 1604 O O . ARG A 1 204 ? 29.276 42.492 20.083 1.00 5.22 227 ARG A O 1
ATOM 1612 N N . PRO A 1 205 ? 29.782 43.890 21.755 1.00 4.75 228 PRO A N 1
ATOM 1613 C CA . PRO A 1 205 ? 30.506 44.775 20.847 1.00 4.71 228 PRO A CA 1
ATOM 1614 C C . PRO A 1 205 ? 31.763 44.047 20.384 1.00 4.30 228 PRO A C 1
ATOM 1615 O O . PRO A 1 205 ? 32.399 43.311 21.182 1.00 4.94 228 PRO A O 1
ATOM 1619 N N . GLY A 1 206 ? 32.170 44.245 19.139 1.00 4.19 229 GLY A N 1
ATOM 1620 C CA . GLY A 1 206 ? 33.337 43.562 18.597 1.00 4.47 229 GLY A CA 1
ATOM 1621 C C . GLY A 1 206 ? 33.868 44.238 17.366 1.00 4.03 229 GLY A C 1
ATOM 1622 O O . GLY A 1 206 ? 33.239 45.061 16.705 1.00 4.35 229 GLY A O 1
ATOM 1623 N N . MET A 1 207 ? 35.082 43.806 16.979 1.00 4.02 230 MET A N 1
ATOM 1624 C CA . MET A 1 207 ? 35.697 44.042 15.696 1.00 3.97 230 MET A CA 1
ATOM 1625 C C . MET A 1 207 ? 36.077 45.502 15.490 1.00 4.08 230 MET A C 1
ATOM 1626 O O . MET A 1 207 ? 35.613 46.176 14.587 1.00 4.72 230 MET A O 1
ATOM 1631 N N . PRO A 1 208 ? 37.011 46.015 16.333 1.00 4.33 231 PRO A N 1
ATOM 1632 C CA . PRO A 1 208 ? 37.353 47.444 16.266 1.00 4.23 231 PRO A CA 1
ATOM 1633 C C . PRO A 1 208 ? 38.247 47.766 15.099 1.00 3.97 231 PRO A C 1
ATOM 1634 O O . PRO A 1 208 ? 39.280 47.097 14.874 1.00 4.47 231 PRO A O 1
ATOM 1638 N N . VAL A 1 209 ? 37.907 48.853 14.390 1.00 4.03 232 VAL A N 1
ATOM 1639 C CA . VAL A 1 209 ? 38.734 49.354 13.311 1.00 4.08 232 VAL A CA 1
ATOM 1640 C C . VAL A 1 209 ? 38.792 50.882 13.475 1.00 4.08 232 VAL A C 1
ATOM 1641 O O . VAL A 1 209 ? 37.760 51.501 13.761 1.00 4.96 232 VAL A O 1
ATOM 1645 N N . VAL A 1 210 ? 39.965 51.492 13.290 1.00 4.17 233 VAL A N 1
ATOM 1646 C CA . VAL A 1 210 ? 40.136 52.930 13.571 1.00 4.58 233 VAL A CA 1
ATOM 1647 C C . VAL A 1 210 ? 40.697 53.601 12.337 1.00 4.53 233 VAL A C 1
ATOM 1648 O O . VAL A 1 210 ? 41.583 53.054 11.661 1.00 4.93 233 VAL A O 1
ATOM 1652 N N . THR A 1 211 ? 40.261 54.816 12.076 1.00 5.13 234 THR A N 1
ATOM 1653 C CA . THR A 1 211 ? 40.914 55.685 11.088 1.00 4.99 234 THR A CA 1
ATOM 1654 C C . THR A 1 211 ? 41.015 57.091 11.666 1.00 4.83 234 THR A C 1
ATOM 1655 O O . THR A 1 211 ? 40.066 57.623 12.249 1.00 5.88 234 THR A O 1
ATOM 1659 N N . LYS A 1 212 ? 42.174 57.742 11.471 1.00 6.08 235 LYS A N 1
ATOM 1660 C CA . LYS A 1 212 ? 42.378 59.094 11.929 1.00 5.59 235 LYS A CA 1
ATOM 1661 C C . LYS A 1 212 ? 41.820 60.101 10.931 1.00 5.72 235 LYS A C 1
ATOM 1662 O O . LYS A 1 212 ? 42.063 60.022 9.717 1.00 8.60 235 LYS A O 1
ATOM 1668 N N . LEU A 1 213 ? 41.096 61.091 11.421 1.00 5.69 236 LEU A N 1
ATOM 1669 C CA . LEU A 1 213 ? 40.483 62.119 10.610 1.00 5.68 236 LEU A CA 1
ATOM 1670 C C . LEU A 1 213 ? 41.369 63.365 10.545 1.00 5.40 236 LEU A C 1
ATOM 1671 O O . LEU A 1 213 ? 42.259 63.555 11.402 1.00 6.05 236 LEU A O 1
ATOM 1676 N N . PRO A 1 214 ? 41.164 64.215 9.554 1.00 5.61 237 PRO A N 1
ATOM 1677 C CA . PRO A 1 214 ? 42.100 65.339 9.321 1.00 6.35 237 PRO A CA 1
ATOM 1678 C C . PRO A 1 214 ? 42.063 66.433 10.376 1.00 6.51 237 P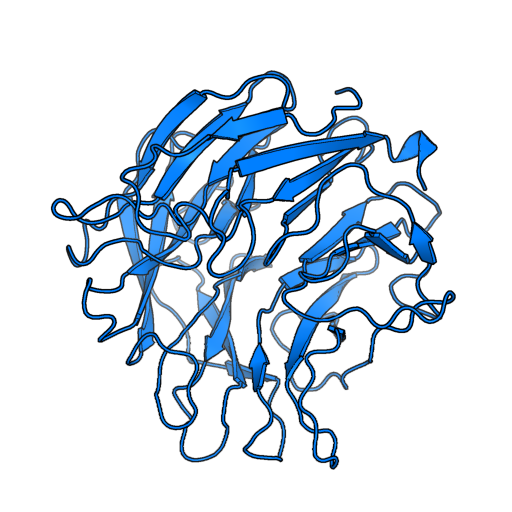RO A C 1
ATOM 1679 O O . PRO A 1 214 ? 42.957 67.260 10.384 1.00 8.34 237 PRO A O 1
ATOM 1683 N N . ASN A 1 215 ? 41.046 66.454 11.231 1.00 6.13 238 ASN A N 1
ATOM 1684 C CA . ASN A 1 215 ? 40.980 67.397 12.332 1.00 6.30 238 ASN A CA 1
ATOM 1685 C C . ASN A 1 215 ? 41.526 66.833 13.640 1.00 6.46 238 ASN A C 1
ATOM 1686 O O . ASN A 1 215 ? 41.380 67.464 14.680 1.00 8.97 238 ASN A O 1
ATOM 1691 N N . GLY A 1 216 ? 42.169 65.679 13.588 1.00 6.57 239 GLY A N 1
ATOM 1692 C CA . GLY A 1 216 ? 42.775 65.060 14.764 1.00 7.27 239 GLY A CA 1
ATOM 1693 C C . GLY A 1 216 ? 41.866 64.148 15.546 1.00 6.20 239 GLY A C 1
ATOM 1694 O O . GLY A 1 216 ? 42.298 63.495 16.476 1.00 7.46 239 GLY A O 1
ATOM 1695 N N . GLN A 1 217 ? 40.571 64.100 15.204 1.00 5.80 240 GLN A N 1
ATOM 1696 C CA . GLN A 1 217 ? 39.730 63.056 15.800 1.00 5.33 240 GLN A CA 1
ATOM 1697 C C . GLN A 1 217 ? 40.046 61.694 15.214 1.00 5.06 240 GLN A C 1
ATOM 1698 O O . GLN A 1 217 ? 40.454 61.595 14.064 1.00 7.45 240 GLN A O 1
ATOM 1704 N N . TYR A 1 218 ? 39.856 60.672 16.008 1.00 5.09 241 TYR A N 1
ATOM 1705 C CA . TYR A 1 218 ? 39.920 59.282 15.578 1.00 5.01 241 TYR A CA 1
ATOM 1706 C C . TYR A 1 218 ? 38.513 58.753 15.516 1.00 5.05 241 TYR A C 1
ATOM 1707 O O . TYR A 1 218 ? 37.704 58.944 16.440 1.00 5.86 241 TYR A O 1
ATOM 1716 N N . PHE A 1 219 ? 38.218 58.069 14.401 1.00 4.85 242 PHE A N 1
ATOM 1717 C CA . PHE A 1 219 ? 36.947 57.390 14.121 1.00 4.50 242 PHE A CA 1
ATOM 1718 C C . PHE A 1 219 ? 37.122 55.907 14.425 1.00 4.11 242 PHE A C 1
ATOM 1719 O O . PHE A 1 219 ? 37.864 55.219 13.725 1.00 4.83 242 PHE A O 1
ATOM 1727 N N . TYR A 1 220 ? 36.501 55.472 15.496 1.00 4.32 243 TYR A N 1
ATOM 1728 C CA . TYR A 1 220 ? 36.574 54.100 16.022 1.00 4.28 243 TYR A CA 1
ATOM 1729 C C . TYR A 1 220 ? 35.273 53.419 15.692 1.00 3.81 243 TYR A C 1
ATOM 1730 O O . TYR A 1 220 ? 34.236 53.814 16.273 1.00 4.78 243 TYR A O 1
ATOM 1739 N N . VAL A 1 221 ? 35.253 52.446 14.809 1.00 4.17 244 VAL A N 1
ATOM 1740 C CA . VAL A 1 221 ? 34.041 51.784 14.359 1.00 4.20 244 VAL A CA 1
ATOM 1741 C C . VAL A 1 221 ? 34.076 50.332 14.844 1.00 3.93 244 VAL A C 1
ATOM 1742 O O . VAL A 1 221 ? 35.119 49.702 14.989 1.00 4.20 244 VAL A O 1
ATOM 1746 N N . TYR A 1 222 ? 32.860 49.810 15.084 1.00 4.09 245 TYR A N 1
ATOM 1747 C CA . TYR A 1 222 ? 32.704 48.455 15.598 1.00 4.12 245 TYR A CA 1
ATOM 1748 C C . TYR A 1 222 ? 31.314 47.950 15.259 1.00 4.46 245 TYR A C 1
ATOM 1749 O O . TYR A 1 222 ? 30.412 48.711 14.907 1.00 4.55 245 TYR A O 1
ATOM 1758 N N . GLU A 1 223 ? 31.151 46.607 15.343 1.00 4.14 246 GLU A N 1
ATOM 1759 C CA . GLU A 1 223 ? 29.813 46.025 15.348 1.00 4.35 246 GLU A CA 1
ATOM 1760 C C . GLU A 1 223 ? 29.331 45.995 16.778 1.00 4.25 246 GLU A C 1
ATOM 1761 O O . GLU A 1 223 ? 30.078 45.629 17.702 1.00 5.01 246 GL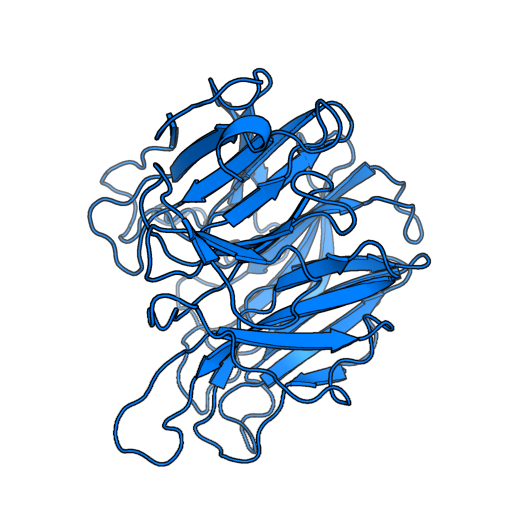U A O 1
ATOM 1767 N N . TYR A 1 224 ? 28.081 46.353 17.005 1.00 4.97 247 TYR A N 1
ATOM 1768 C CA . TYR A 1 224 ? 27.502 46.351 18.360 1.00 4.61 247 TYR A CA 1
ATOM 1769 C C . TYR A 1 224 ? 26.468 45.201 18.379 1.00 5.00 247 TYR A C 1
ATOM 1770 O O . TYR A 1 224 ? 25.309 45.418 18.081 1.00 5.54 247 TYR A O 1
ATOM 1779 N N . GLY A 1 225 ? 26.913 44.015 18.799 1.00 4.98 248 GLY A N 1
ATOM 1780 C CA . GLY A 1 225 ? 25.977 42.908 18.982 1.00 5.58 248 GLY A CA 1
ATOM 1781 C C . GLY A 1 225 ? 25.110 43.164 20.198 1.00 5.81 248 GLY A C 1
ATOM 1782 O O . GLY A 1 225 ? 25.602 43.407 21.316 1.00 5.83 248 GLY A O 1
ATOM 1783 N N . SER A 1 226 ? 23.783 43.090 20.033 1.00 6.16 249 SER A N 1
ATOM 1784 C CA . SER A 1 226 ? 22.851 43.249 21.120 1.00 6.27 249 SER A CA 1
ATOM 1785 C C . SER A 1 226 ? 21.489 42.762 20.671 1.00 7.68 249 SER A C 1
ATOM 1786 O O . SER A 1 226 ? 21.141 42.778 19.481 1.00 8.31 249 SER A O 1
ATOM 1789 N N . PHE A 1 227 ? 20.657 42.406 21.677 1.00 8.44 250 PHE A N 1
ATOM 1790 C CA . PHE A 1 227 ? 19.220 42.287 21.479 1.00 9.22 250 PHE A CA 1
ATOM 1791 C C . PHE A 1 227 ? 18.537 43.643 21.460 1.00 9.55 250 PHE A C 1
ATOM 1792 O O . PHE A 1 227 ? 17.362 43.758 20.995 1.00 12.18 250 PHE A O 1
ATOM 1800 N N . PHE A 1 228 ? 19.154 44.687 21.987 1.00 9.11 251 PHE A N 1
ATOM 1801 C CA . PHE A 1 228 ? 18.534 46.005 22.160 1.00 10.40 251 PHE A CA 1
ATOM 1802 C C . PHE A 1 228 ? 17.170 45.875 22.797 1.00 13.98 251 PHE A C 1
ATOM 1803 O O . PHE A 1 228 ? 16.207 46.519 22.454 1.00 17.19 251 PHE A O 1
ATOM 1811 N N . GLY A 1 229 ? 17.056 44.966 23.775 1.00 13.77 252 GLY A N 1
ATOM 1812 C CA . GLY A 1 229 ? 15.836 44.801 24.524 1.00 15.24 252 GLY A CA 1
ATOM 1813 C C . GLY A 1 229 ? 14.728 44.032 23.813 1.00 16.11 252 GLY A C 1
ATOM 1814 O O . GLY A 1 229 ? 13.587 43.940 24.349 1.00 20.08 252 GLY A O 1
ATOM 1815 N N . THR A 1 230 ? 15.001 43.477 22.645 1.00 16.53 253 THR A N 1
ATOM 1816 C CA . THR A 1 230 ? 14.055 42.687 21.871 1.00 19.03 253 THR A CA 1
ATOM 1817 C C . THR A 1 230 ? 14.459 41.219 21.925 1.00 17.32 253 THR A C 1
ATOM 1818 O O . THR A 1 230 ? 15.375 40.830 22.660 1.00 17.55 253 THR A O 1
ATOM 1822 N N . GLU A 1 231 ? 13.678 40.465 21.136 1.00 20.46 254 GLU A N 1
ATOM 1823 C CA . GLU A 1 231 ? 13.945 39.044 21.085 1.00 21.01 254 GLU A CA 1
ATOM 1824 C C . GLU A 1 231 ? 14.855 38.587 19.951 1.00 19.92 254 GLU A C 1
ATOM 1825 O O . GLU A 1 231 ? 15.216 37.424 19.766 1.00 22.58 254 GLU A O 1
ATOM 1831 N N . THR A 1 232 ? 15.379 39.418 19.078 1.00 18.91 255 THR A N 1
ATOM 1832 C CA . THR A 1 232 ? 16.198 39.335 17.967 1.00 14.65 255 THR A CA 1
ATOM 1833 C C . THR A 1 232 ? 17.522 40.083 18.148 1.00 12.46 255 THR A C 1
ATOM 1834 O O . THR A 1 232 ? 17.578 41.276 18.474 1.00 13.61 255 THR A O 1
ATOM 1838 N N . TYR A 1 233 ? 18.585 39.318 17.903 1.00 11.52 256 TYR A N 1
ATOM 1839 C CA . TYR A 1 233 ? 19.977 39.840 17.982 1.00 9.47 256 TYR A CA 1
ATOM 1840 C C . TYR A 1 233 ? 20.337 40.488 16.679 1.00 9.06 256 TYR A C 1
ATOM 1841 O O . TYR A 1 233 ? 19.974 39.997 15.617 1.00 10.95 256 TYR A O 1
ATOM 1850 N N . SER A 1 234 ? 21.148 41.579 16.748 1.00 7.62 257 SER A N 1
ATOM 1851 C CA . SER A 1 234 ? 21.675 42.179 15.545 1.00 7.24 257 SER A CA 1
ATOM 1852 C C . SER A 1 234 ? 23.048 42.785 15.858 1.00 6.18 257 SER A C 1
ATOM 1853 O O . SER A 1 234 ? 23.423 42.961 17.018 1.00 6.26 257 SER A O 1
ATOM 1856 N N . PHE A 1 235 ? 23.768 43.126 14.778 1.00 5.90 258 PHE A N 1
ATOM 1857 C CA . PHE A 1 235 ? 25.134 43.664 14.845 1.00 5.45 258 PHE A CA 1
ATOM 1858 C C . PHE A 1 235 ? 25.237 44.975 14.089 1.00 4.88 258 PHE A C 1
ATOM 1859 O O . PHE A 1 235 ? 26.115 45.130 13.212 1.00 5.25 258 PHE A O 1
ATOM 1867 N N . PRO A 1 236 ? 24.438 45.991 14.421 1.00 5.16 259 PRO A N 1
ATOM 1868 C CA . PRO A 1 236 ? 24.566 47.297 13.726 1.00 4.84 259 PRO A CA 1
ATOM 1869 C C . PRO A 1 236 ? 25.916 47.914 13.937 1.00 4.57 259 PRO A C 1
ATOM 1870 O O . PRO A 1 236 ? 26.562 47.777 14.985 1.00 5.20 259 PRO A O 1
ATOM 1874 N N . LEU A 1 237 ? 26.344 48.681 12.931 1.00 4.46 260 LEU A N 1
ATOM 1875 C CA . LEU A 1 237 ? 27.594 49.417 13.050 1.00 4.68 260 LEU A CA 1
ATOM 1876 C C . LEU A 1 237 ? 27.398 50.657 13.921 1.00 4.27 260 LEU A C 1
ATOM 1877 O O . LEU A 1 237 ? 26.432 51.425 13.776 1.00 4.74 260 LEU A O 1
ATOM 1882 N N . TYR A 1 238 ? 28.363 50.858 14.823 1.00 4.70 261 TYR A N 1
ATOM 1883 C CA . TYR A 1 238 ? 28.459 52.014 15.718 1.00 4.33 261 TYR A CA 1
ATOM 1884 C C . TYR A 1 238 ? 29.844 52.587 15.610 1.00 4.21 261 TYR A C 1
ATOM 1885 O O . TYR A 1 238 ? 30.804 51.897 15.258 1.00 4.85 261 TYR A O 1
ATOM 1894 N N . TYR A 1 239 ? 29.984 53.879 15.952 1.00 4.39 262 TYR A N 1
ATOM 1895 C CA . TYR A 1 239 ? 31.293 54.474 16.067 1.00 3.99 262 TYR A CA 1
ATOM 1896 C C . TYR A 1 239 ? 31.346 55.390 17.271 1.00 4.46 262 TYR A C 1
ATOM 1897 O O . TYR A 1 239 ? 30.356 55.864 17.819 1.00 5.47 262 TYR A O 1
ATOM 1906 N N . ARG A 1 240 ? 32.591 55.607 17.689 1.00 4.64 263 ARG A N 1
ATOM 1907 C CA . ARG A 1 240 ? 32.964 56.564 18.736 1.00 4.65 263 ARG A CA 1
ATOM 1908 C C . ARG A 1 240 ? 34.028 57.471 18.153 1.00 4.53 263 ARG A C 1
ATOM 1909 O O . ARG A 1 240 ? 34.854 57.073 17.350 1.00 5.41 263 ARG A O 1
ATOM 1917 N N . LEU A 1 241 ? 33.986 58.739 18.605 1.00 4.95 264 LEU A N 1
ATOM 1918 C CA . LEU A 1 241 ? 34.921 59.754 18.168 1.00 5.25 264 LEU A CA 1
ATOM 1919 C C . LEU A 1 241 ? 35.704 60.282 19.348 1.00 5.55 264 LEU A C 1
ATOM 1920 O O . LEU A 1 241 ? 35.091 60.696 20.364 1.00 6.68 264 LEU A O 1
ATOM 1925 N N . SER A 1 242 ? 37.021 60.311 19.224 1.00 5.95 265 SER A N 1
ATOM 1926 C CA . SER A 1 242 ? 37.905 60.802 20.290 1.00 5.65 265 SER A CA 1
ATOM 1927 C C . SER A 1 242 ? 39.139 61.381 19.685 1.00 6.11 265 SER A C 1
ATOM 1928 O O . SER A 1 242 ? 39.663 60.793 18.724 1.00 7.01 265 SER A O 1
ATOM 1931 N N . SER A 1 243 ? 39.677 62.471 20.247 1.00 6.29 266 SER A N 1
ATOM 1932 C CA . SER A 1 243 ? 40.968 63.006 19.786 1.00 6.76 266 SER A CA 1
ATOM 1933 C C . SER A 1 243 ? 42.131 62.395 20.498 1.00 7.37 266 SER A C 1
ATOM 1934 O O . SER A 1 243 ? 43.289 62.725 20.237 1.00 9.27 266 SER A O 1
ATOM 1937 N N . ASP A 1 244 ? 41.969 61.486 21.409 1.00 7.14 267 ASP A N 1
ATOM 1938 C CA . ASP A 1 244 ? 42.893 60.682 22.167 1.00 6.62 267 ASP A CA 1
ATOM 1939 C C . ASP A 1 244 ? 42.633 59.207 21.822 1.00 6.17 267 ASP A C 1
ATOM 1940 O O . ASP A 1 244 ? 41.645 58.653 22.283 1.00 6.45 267 ASP A O 1
ATOM 1945 N N . PRO A 1 245 ? 43.518 58.606 21.021 1.00 6.39 268 PRO A N 1
ATOM 1946 C CA . PRO A 1 245 ? 43.237 57.253 20.547 1.00 5.96 268 PRO A CA 1
ATOM 1947 C C . PRO A 1 245 ? 43.333 56.208 21.661 1.00 5.61 268 PRO A C 1
ATOM 1948 O O . PRO A 1 245 ? 42.963 55.053 21.446 1.00 6.62 268 PRO A O 1
ATOM 1952 N N . GLU A 1 246 ? 43.824 56.569 22.819 1.00 6.13 269 GLU A N 1
ATOM 1953 C CA . GLU A 1 246 ? 43.847 55.691 23.987 1.00 6.48 269 GLU A CA 1
ATOM 1954 C C . GLU A 1 246 ? 42.616 55.894 24.918 1.00 6.34 269 GLU A C 1
ATOM 1955 O O . GLU A 1 246 ? 42.550 55.162 25.921 1.00 7.12 269 GLU A O 1
ATOM 1961 N N . ASN A 1 247 ? 41.751 56.833 24.595 1.00 6.46 270 ASN A N 1
ATOM 1962 C CA . ASN A 1 247 ? 40.596 57.078 25.430 1.00 6.65 270 ASN A CA 1
ATOM 1963 C C . ASN A 1 247 ? 39.352 56.985 24.577 1.00 6.34 270 ASN A C 1
ATOM 1964 O O . ASN A 1 247 ? 38.924 57.966 23.907 1.00 6.93 270 ASN A O 1
ATOM 1969 N N . ILE A 1 248 ? 38.787 55.799 24.585 1.00 6.49 271 ILE A N 1
ATOM 1970 C CA . ILE A 1 248 ? 37.567 55.468 23.824 1.00 6.26 271 ILE A CA 1
ATOM 1971 C C . ILE A 1 248 ? 36.346 55.337 24.759 1.00 6.49 271 ILE A C 1
ATOM 1972 O O . ILE A 1 248 ? 35.210 55.659 24.364 1.00 7.36 271 ILE A O 1
ATOM 1977 N N . ALA A 1 249 ? 36.570 54.894 26.003 1.00 6.41 272 ALA A N 1
ATOM 1978 C CA . ALA A 1 249 ? 35.473 54.575 26.900 1.00 7.34 272 ALA A CA 1
ATOM 1979 C C . ALA A 1 249 ? 34.637 55.791 27.250 1.00 7.81 272 ALA A C 1
ATOM 1980 O O . ALA A 1 249 ? 33.447 55.668 27.602 1.00 10.15 272 ALA A O 1
ATOM 1982 N N . SER A 1 250 ? 35.205 56.986 27.230 1.00 7.44 273 SER A N 1
ATOM 1983 C CA . SER A 1 250 ? 34.482 58.188 27.603 1.00 8.44 273 SER A CA 1
ATOM 1984 C C . SER A 1 250 ? 33.637 58.738 26.460 1.00 7.66 273 SER A C 1
ATOM 1985 O O . SER A 1 250 ? 32.889 59.660 26.667 1.00 10.29 273 SER A O 1
ATOM 1988 N N . ALA A 1 251 ? 33.753 58.197 25.248 1.00 6.99 274 ALA A N 1
ATOM 1989 C CA . ALA A 1 251 ? 33.012 58.669 24.096 1.00 7.02 274 ALA A CA 1
ATOM 1990 C C . ALA A 1 251 ? 31.722 57.890 23.979 1.00 6.49 274 ALA A C 1
ATOM 1991 O O . ALA A 1 251 ? 31.753 56.648 23.912 1.00 8.16 274 ALA A O 1
ATOM 1993 N N . PRO A 1 252 ? 30.572 58.534 23.882 1.00 6.14 275 PRO A N 1
ATOM 1994 C CA . PRO A 1 252 ? 29.305 57.791 23.705 1.00 5.96 275 PRO A CA 1
ATOM 1995 C C . PRO A 1 252 ? 29.285 57.177 22.326 1.00 5.55 275 PRO A C 1
ATOM 1996 O O . PRO A 1 252 ? 29.748 57.729 21.342 1.00 6.36 275 PRO A O 1
ATOM 2000 N N . GLY A 1 253 ? 28.682 55.988 22.237 1.00 6.13 276 GLY A N 1
ATOM 2001 C CA . GLY A 1 253 ? 28.514 55.360 20.957 1.00 5.83 276 GLY A CA 1
ATOM 2002 C C . GLY A 1 253 ? 27.463 56.034 20.105 1.00 5.22 276 GLY A C 1
ATOM 2003 O O . GLY A 1 253 ? 26.390 56.405 20.612 1.00 6.92 276 GLY A O 1
ATOM 2004 N N . GLN A 1 254 ? 27.711 56.063 18.826 1.00 4.98 277 GLN A N 1
ATOM 2005 C CA . GLN A 1 254 ? 26.818 56.660 17.830 1.00 5.62 277 GLN A CA 1
ATOM 2006 C C . GLN A 1 254 ? 26.474 55.614 16.774 1.00 5.20 277 GLN A C 1
ATOM 2007 O O . GLN A 1 254 ? 27.373 55.029 16.137 1.00 6.17 277 GLN A O 1
ATOM 2013 N N . ARG A 1 255 ? 25.207 55.317 16.579 1.00 5.37 278 ARG A N 1
ATOM 2014 C CA . ARG A 1 255 ? 24.779 54.355 15.555 1.00 5.60 278 ARG A CA 1
ATOM 2015 C C . ARG A 1 255 ? 24.984 55.012 14.193 1.00 5.58 278 ARG A C 1
ATOM 2016 O O . ARG A 1 255 ? 24.580 56.152 13.945 1.00 7.62 278 ARG A O 1
ATOM 2024 N N . LEU A 1 256 ? 25.583 54.270 13.266 1.00 4.89 279 LEU A N 1
ATOM 2025 C CA . LEU A 1 256 ? 25.749 54.760 11.891 1.00 4.87 279 LEU A CA 1
ATOM 2026 C C . LEU A 1 256 ? 24.393 54.700 11.201 1.00 5.08 279 LEU A C 1
ATOM 2027 O O . LEU A 1 256 ? 23.815 53.612 11.073 1.00 6.44 279 LEU A O 1
ATOM 2032 N N . VAL A 1 257 ? 23.887 55.844 10.716 1.00 4.85 280 VAL A N 1
ATOM 2033 C CA . VAL A 1 257 ? 22.608 55.928 10.055 1.00 4.97 280 VAL A CA 1
ATOM 2034 C C . VAL A 1 257 ? 22.834 56.296 8.590 1.00 4.76 280 VAL A C 1
ATOM 2035 O O . VAL A 1 257 ? 23.592 57.255 8.298 1.00 5.28 280 VAL A O 1
ATOM 2039 N N . VAL A 1 258 ? 22.196 55.535 7.706 1.00 4.61 281 VAL A N 1
ATOM 2040 C CA . VAL A 1 258 ? 22.357 55.678 6.276 1.00 4.91 281 VAL A CA 1
ATOM 2041 C C . VAL A 1 258 ? 21.121 56.377 5.720 1.00 4.68 281 VAL A C 1
ATOM 2042 O O . VAL A 1 258 ? 19.990 56.016 6.074 1.00 5.41 281 VAL A O 1
ATOM 2046 N N . SER A 1 259 ? 21.318 57.371 4.844 1.00 5.16 282 SER A N 1
ATOM 2047 C CA . SER A 1 259 ? 20.179 58.167 4.368 1.00 5.57 282 SER A CA 1
ATOM 2048 C C . SER A 1 259 ? 19.167 57.369 3.553 1.00 5.29 282 SER A C 1
ATOM 2049 O O . SER A 1 259 ? 18.007 57.766 3.476 1.00 6.25 282 SER A O 1
ATOM 2052 N N . SER A 1 260 ? 19.556 56.235 2.969 1.00 5.67 283 SER A N 1
ATOM 2053 C CA . SER A 1 260 ? 18.653 55.352 2.231 1.00 6.38 283 SER A CA 1
ATOM 2054 C C . SER A 1 260 ? 17.797 54.484 3.119 1.00 6.02 283 SER A C 1
ATOM 2055 O O . SER A 1 260 ? 16.854 53.867 2.633 1.00 7.41 283 SER A O 1
ATOM 2058 N N . GLY A 1 261 ? 18.145 54.358 4.403 1.00 5.88 284 GLY A N 1
ATOM 2059 C CA . GLY A 1 261 ? 17.496 53.433 5.299 1.00 6.41 284 GLY A CA 1
ATOM 2060 C C . GLY A 1 261 ? 18.149 52.095 5.427 1.00 5.58 284 GLY A C 1
ATOM 2061 O O . GLY A 1 261 ? 17.775 51.316 6.304 1.00 7.38 284 GLY A O 1
ATOM 2062 N N . THR A 1 262 ? 19.156 51.778 4.615 1.00 5.83 285 THR A N 1
ATOM 2063 C CA . THR A 1 262 ? 19.914 50.536 4.835 1.00 5.80 285 THR A CA 1
ATOM 2064 C C . THR A 1 262 ? 20.492 50.581 6.234 1.00 5.66 285 THR A C 1
ATOM 2065 O O . THR A 1 262 ? 21.003 51.617 6.690 1.00 6.10 285 THR A O 1
ATOM 2069 N N . GLN A 1 263 ? 20.470 49.436 6.923 1.00 5.82 286 GLN A N 1
ATOM 2070 C CA . GLN A 1 263 ? 20.960 49.317 8.278 1.00 5.94 286 GLN A CA 1
ATOM 2071 C C . GLN A 1 263 ? 22.165 48.377 8.248 1.00 5.65 286 GLN A C 1
ATOM 2072 O O . GLN A 1 263 ? 22.010 47.140 8.286 1.00 7.53 286 GLN A O 1
ATOM 2078 N N . PRO A 1 264 ? 23.363 48.916 8.100 1.00 5.43 287 PRO A N 1
ATOM 2079 C CA . PRO A 1 264 ? 24.534 48.018 7.891 1.00 5.97 287 PRO A CA 1
ATOM 2080 C C . PRO A 1 264 ? 24.833 47.223 9.149 1.00 5.19 287 PRO A C 1
ATOM 2081 O O . PRO A 1 264 ? 24.769 47.739 10.275 1.00 5.65 287 PRO A O 1
ATOM 2085 N N . THR A 1 265 ? 25.249 45.981 8.956 1.00 5.01 288 THR A N 1
ATOM 2086 C CA . THR A 1 265 ? 25.563 45.102 10.069 1.00 5.16 288 THR A CA 1
ATOM 2087 C C . THR A 1 265 ? 26.836 44.317 9.820 1.00 4.51 288 THR A C 1
ATOM 2088 O O . THR A 1 265 ? 27.156 43.920 8.672 1.00 5.21 288 THR A O 1
ATOM 2092 N N . SER A 1 266 ? 27.533 44.051 10.917 1.00 4.68 289 SER A N 1
ATOM 2093 C CA . SER A 1 266 ? 28.674 43.154 11.084 1.00 4.74 289 SER A CA 1
ATOM 2094 C C . SER A 1 266 ? 29.993 43.755 10.555 1.00 4.35 289 SER A C 1
ATOM 2095 O O . SER A 1 266 ? 30.043 44.486 9.550 1.00 4.44 289 SER A O 1
ATOM 2098 N N . SER A 1 267 ? 31.077 43.376 11.259 1.00 4.27 290 SER A N 1
ATOM 2099 C CA . SER A 1 267 ? 32.432 43.418 10.760 1.00 4.24 290 SER A CA 1
ATOM 2100 C C . SER A 1 267 ? 32.779 44.637 9.923 1.00 3.78 290 SER A C 1
ATOM 2101 O O . SER A 1 267 ? 33.032 44.521 8.719 1.00 4.40 290 SER A O 1
ATOM 2104 N N . PRO A 1 268 ? 32.844 45.794 10.543 1.00 3.92 291 PRO A N 1
ATOM 2105 C CA . PRO A 1 268 ? 33.099 47.025 9.774 1.00 4.21 291 PRO A CA 1
ATOM 2106 C C . PRO A 1 268 ? 34.552 47.194 9.395 1.00 3.76 291 PRO A C 1
ATOM 2107 O O . PRO A 1 268 ? 35.480 46.664 10.015 1.00 4.66 291 PRO A O 1
ATOM 2111 N N . TYR A 1 269 ? 34.766 48.050 8.400 1.00 4.11 292 TYR A N 1
ATOM 2112 C CA . TYR A 1 269 ? 36.080 48.589 8.099 1.00 4.12 292 TYR A CA 1
ATOM 2113 C C . TYR A 1 269 ? 35.875 50.065 7.765 1.00 4.27 292 TYR A C 1
ATOM 2114 O O . TYR A 1 269 ? 34.891 50.411 7.112 1.00 5.89 292 TYR A O 1
ATOM 2123 N N . ALA A 1 270 ? 36.783 50.931 8.178 1.00 4.45 293 ALA A N 1
ATOM 2124 C CA . ALA A 1 270 ? 36.681 52.372 7.905 1.00 4.26 293 ALA A CA 1
ATOM 2125 C C . ALA A 1 270 ? 38.046 52.903 7.457 1.00 4.16 293 ALA A C 1
ATOM 2126 O O . ALA A 1 270 ? 39.076 52.520 8.025 1.00 4.86 293 ALA A O 1
ATOM 2128 N N . VAL A 1 271 ? 38.017 53.823 6.520 1.00 4.34 294 VAL A N 1
ATOM 2129 C CA . VAL A 1 271 ? 39.176 54.544 6.006 1.00 4.24 294 VAL A CA 1
ATOM 2130 C C . VAL A 1 271 ? 38.751 56.005 5.745 1.00 4.26 294 VAL A C 1
ATOM 2131 O O . VAL A 1 271 ? 37.570 56.316 5.758 1.00 4.63 294 VAL A O 1
ATOM 2135 N N . TRP A 1 272 ? 39.736 56.831 5.482 1.00 4.74 295 TRP A N 1
ATOM 2136 C CA . TRP A 1 272 ? 39.519 58.233 5.147 1.00 4.70 295 TRP A CA 1
ATOM 2137 C C . TRP A 1 272 ? 40.403 58.613 3.954 1.00 4.54 295 TRP A C 1
ATOM 2138 O O . TRP A 1 272 ? 41.556 58.259 3.909 1.00 5.54 295 TRP A O 1
ATOM 2149 N N . THR A 1 273 ? 39.790 59.384 3.026 1.00 5.14 296 THR A N 1
ATOM 2150 C CA . THR A 1 273 ? 40.539 59.967 1.898 1.00 5.35 296 THR A CA 1
ATOM 2151 C C . THR A 1 273 ? 40.400 61.485 1.941 1.00 5.15 296 THR A C 1
ATOM 2152 O O . THR A 1 273 ? 39.336 61.989 2.268 1.00 5.51 296 THR A O 1
ATOM 2156 N N . PRO A 1 274 ? 41.428 62.220 1.475 1.00 5.96 297 PRO A N 1
ATOM 2157 C CA . PRO A 1 274 ? 41.215 63.637 1.223 1.00 6.23 297 PRO A CA 1
ATOM 2158 C C . PRO A 1 274 ? 40.219 63.966 0.142 1.00 6.28 297 PRO A C 1
ATOM 2159 O O . PRO A 1 274 ? 39.752 65.103 0.080 1.00 7.14 297 PRO A O 1
ATOM 2163 N N . TYR A 1 275 ? 39.954 63.020 -0.769 1.00 6.11 298 TYR A N 1
ATOM 2164 C CA . TYR A 1 275 ? 39.028 63.288 -1.863 1.00 6.53 298 TYR A CA 1
ATOM 2165 C C . TYR A 1 275 ? 37.605 63.468 -1.346 1.00 6.37 298 TYR A C 1
ATOM 2166 O O . TYR A 1 275 ? 37.210 62.919 -0.315 1.00 7.11 298 TYR A O 1
ATOM 2175 N N . GLY A 1 276 ? 36.850 64.214 -2.163 1.00 8.24 299 GLY A N 1
ATOM 2176 C CA . GLY A 1 276 ? 35.434 64.359 -2.000 1.00 8.49 299 GLY A CA 1
ATOM 2177 C C . GLY A 1 276 ? 34.889 65.605 -1.417 1.00 9.32 299 GLY A C 1
ATOM 2178 O O . GLY A 1 276 ? 33.672 65.831 -1.462 1.00 12.60 299 GLY A O 1
ATOM 2179 N N . GLY A 1 277 ? 35.747 66.445 -0.831 1.00 9.77 300 GLY A N 1
ATOM 2180 C CA . GLY A 1 277 ? 35.339 67.698 -0.240 1.00 11.23 300 GLY A CA 1
ATOM 2181 C C . GLY A 1 277 ? 36.390 68.205 0.733 1.00 9.58 300 GLY A C 1
ATOM 2182 O O . GLY A 1 277 ? 37.442 67.561 0.945 1.00 9.13 300 GLY A O 1
ATOM 2183 N N . GLU A 1 278 ? 36.088 69.331 1.378 1.00 10.49 301 GLU A N 1
ATOM 2184 C CA . GLU A 1 278 ? 37.045 70.007 2.237 1.00 11.05 301 GLU A CA 1
ATOM 2185 C C . GLU A 1 278 ? 37.447 69.183 3.452 1.00 9.13 301 GLU A C 1
ATOM 2186 O O . GLU A 1 278 ? 38.518 69.359 3.987 1.00 12.08 301 GLU A O 1
ATOM 2192 N N . ASN A 1 279 ? 36.562 68.294 3.932 1.00 7.87 302 ASN A N 1
ATOM 2193 C CA . ASN A 1 279 ? 36.858 67.399 5.051 1.00 7.29 302 ASN A CA 1
ATOM 2194 C C . ASN A 1 279 ? 37.236 66.000 4.594 1.00 7.24 302 ASN A C 1
ATOM 2195 O O . ASN A 1 279 ? 37.257 65.076 5.423 1.00 7.86 302 ASN A O 1
ATOM 2200 N N . GLY A 1 280 ? 37.448 65.803 3.298 1.00 6.32 303 GLY A N 1
ATOM 2201 C CA . GLY A 1 280 ? 37.601 64.476 2.756 1.00 5.75 303 GLY A CA 1
ATOM 2202 C C . GLY A 1 280 ? 36.350 63.655 2.991 1.00 5.18 303 GLY A C 1
ATOM 2203 O O . GLY A 1 280 ? 35.285 64.148 3.252 1.00 6.52 303 GLY A O 1
ATOM 2204 N N . THR A 1 281 ? 36.538 62.334 2.894 1.00 5.19 304 THR A N 1
ATOM 2205 C CA . THR A 1 281 ? 35.460 61.372 2.968 1.00 4.74 304 THR A CA 1
ATOM 2206 C C . THR A 1 281 ? 35.888 60.189 3.827 1.00 4.63 304 THR A C 1
ATOM 2207 O O . THR A 1 281 ? 36.901 59.566 3.541 1.00 5.14 304 THR A O 1
ATOM 2211 N N . ILE A 1 282 ? 35.057 59.857 4.799 1.00 4.60 305 ILE A N 1
ATOM 2212 C CA . ILE A 1 282 ? 35.171 58.579 5.515 1.00 4.26 305 ILE A CA 1
ATOM 2213 C C . ILE A 1 282 ? 34.404 57.557 4.702 1.00 4.27 305 ILE A C 1
ATOM 2214 O O . ILE A 1 282 ? 33.270 57.830 4.261 1.00 4.77 305 ILE A O 1
ATOM 2219 N N . ILE A 1 283 ? 34.985 56.379 4.506 1.00 4.31 306 ILE A N 1
ATOM 2220 C CA . ILE A 1 283 ? 34.372 55.295 3.720 1.00 4.10 306 ILE A CA 1
ATOM 2221 C C . ILE A 1 283 ? 34.319 54.076 4.616 1.00 4.01 306 ILE A C 1
ATOM 2222 O O . ILE A 1 283 ? 35.348 53.684 5.211 1.00 4.73 306 ILE A O 1
ATOM 2227 N N . VAL A 1 284 ? 33.137 53.482 4.746 1.00 4.19 307 VAL A N 1
ATOM 2228 C CA . VAL A 1 284 ? 32.880 52.350 5.600 1.00 4.27 307 VAL A CA 1
ATOM 2229 C C . VAL A 1 284 ? 32.285 51.199 4.799 1.00 4.18 307 VAL A C 1
ATOM 2230 O O . VAL A 1 284 ? 31.412 51.383 3.915 1.00 4.94 307 VAL A O 1
ATOM 2234 N N . SER A 1 285 ? 32.747 49.989 5.118 1.00 4.26 308 SER A N 1
ATOM 2235 C CA . SER A 1 285 ? 32.159 48.741 4.668 1.00 4.31 308 SER A CA 1
ATOM 2236 C C . SER A 1 285 ? 31.615 47.989 5.885 1.00 4.29 308 SER A C 1
ATOM 2237 O O . SER A 1 285 ? 32.134 48.113 7.001 1.00 4.64 308 SER A O 1
ATOM 2240 N N . SER A 1 286 ? 30.592 47.180 5.653 1.00 4.51 309 SER A N 1
ATOM 2241 C CA . SER A 1 286 ? 30.102 46.199 6.580 1.00 4.59 309 SER A CA 1
ATOM 2242 C C . SER A 1 286 ? 30.369 44.797 5.995 1.00 4.57 309 SER A C 1
ATOM 2243 O O . SER A 1 286 ? 30.778 44.659 4.861 1.00 5.19 309 SER A O 1
ATOM 2246 N N . GLY A 1 287 ? 30.108 43.765 6.810 1.00 4.71 310 GLY A N 1
ATOM 2247 C CA . GLY A 1 287 ? 30.266 42.395 6.316 1.00 5.25 310 GLY A CA 1
ATOM 2248 C C . GLY A 1 287 ? 29.043 4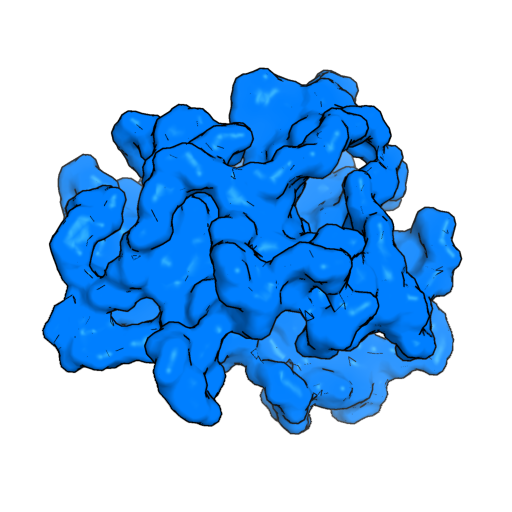1.886 5.575 1.00 5.77 310 GLY A C 1
ATOM 2249 O O . GLY A 1 287 ? 29.095 40.768 5.022 1.00 10.09 310 GLY A O 1
ATOM 2250 N N . THR A 1 288 ? 27.932 42.604 5.592 1.00 5.75 311 THR A N 1
ATOM 2251 C CA . THR A 1 288 ? 26.666 42.083 5.067 1.00 6.05 311 THR A CA 1
ATOM 2252 C C . THR A 1 288 ? 26.306 42.705 3.738 1.00 6.01 311 THR A C 1
ATOM 2253 O O . THR A 1 288 ? 25.725 42.059 2.892 1.00 9.68 311 THR A O 1
ATOM 2257 N N . GLN A 1 289 ? 26.611 43.987 3.561 1.00 5.91 312 GLN A N 1
ATOM 2258 C CA . GLN A 1 289 ? 26.254 44.740 2.380 1.00 5.79 312 GLN A CA 1
ATOM 2259 C C . GLN A 1 289 ? 27.418 44.756 1.387 1.00 5.60 312 GLN A C 1
ATOM 2260 O O . GLN A 1 289 ? 28.591 44.837 1.748 1.00 6.25 312 GLN A O 1
ATOM 2266 N N . GLY A 1 290 ? 27.079 44.722 0.103 1.00 6.31 313 GLY A N 1
ATOM 2267 C CA . GLY A 1 290 ? 28.050 44.897 -0.952 1.00 5.89 313 GLY A CA 1
ATOM 2268 C C . GLY A 1 290 ? 28.399 46.337 -1.291 1.00 5.30 313 GLY A C 1
ATOM 2269 O O . GLY A 1 290 ? 29.491 46.605 -1.801 1.00 5.86 313 GLY A O 1
ATOM 2270 N N . THR A 1 291 ? 27.497 47.253 -1.001 1.00 5.49 314 THR A N 1
ATOM 2271 C CA . THR A 1 291 ? 27.662 48.681 -1.182 1.00 5.00 314 THR A CA 1
ATOM 2272 C C . THR A 1 291 ? 28.681 49.228 -0.197 1.00 4.60 314 THR A C 1
ATOM 2273 O O . THR A 1 291 ? 29.199 48.519 0.666 1.00 5.28 314 THR A O 1
ATOM 2277 N N . LEU A 1 292 ? 28.961 50.522 -0.328 1.00 4.94 315 LEU A N 1
ATOM 2278 C CA . LEU A 1 292 ? 29.794 51.255 0.620 1.00 5.07 315 LEU A CA 1
ATOM 2279 C C . LEU A 1 292 ? 29.007 52.400 1.202 1.00 4.39 315 LEU A C 1
ATOM 2280 O O . LEU A 1 292 ? 27.993 52.849 0.631 1.00 5.34 315 LEU A O 1
ATOM 2285 N N . PHE A 1 293 ? 29.472 52.936 2.334 1.00 4.59 316 PHE A N 1
ATOM 2286 C CA . PHE A 1 293 ? 28.822 54.013 3.058 1.00 4.44 316 PHE A CA 1
ATOM 2287 C C . PHE A 1 293 ? 29.824 55.137 3.235 1.00 4.31 316 PHE A C 1
ATOM 2288 O O . PHE A 1 293 ? 30.904 54.895 3.766 1.00 4.99 316 PHE A O 1
ATOM 2296 N N . ILE A 1 294 ? 29.476 56.342 2.790 1.00 4.43 317 ILE A N 1
ATOM 2297 C CA . ILE A 1 294 ? 30.416 57.432 2.850 1.00 4.36 317 ILE A CA 1
ATOM 2298 C C . ILE A 1 294 ? 29.891 58.590 3.669 1.00 4.27 317 ILE A C 1
ATOM 2299 O O . ILE A 1 294 ? 28.680 58.812 3.819 1.00 4.95 317 ILE A O 1
ATOM 2304 N N . ASN A 1 295 ? 30.836 59.419 4.149 1.00 4.68 318 ASN A N 1
ATOM 2305 C CA . ASN A 1 295 ? 30.469 60.581 4.968 1.00 4.92 318 ASN A CA 1
ATOM 2306 C C . ASN A 1 295 ? 31.500 61.679 4.740 1.00 4.77 318 ASN A C 1
ATOM 2307 O O . ASN A 1 295 ? 32.721 61.482 5.020 1.00 5.15 318 ASN A O 1
ATOM 2312 N N . LYS A 1 296 ? 31.049 62.824 4.230 1.00 5.02 319 LYS A N 1
ATOM 2313 C CA . LYS A 1 296 ? 31.903 63.966 3.857 1.00 5.33 319 LYS A CA 1
ATOM 2314 C C . LYS A 1 296 ? 31.901 65.027 4.947 1.00 5.02 319 LYS A C 1
ATOM 2315 O O . LYS A 1 296 ? 32.373 66.150 4.699 1.00 6.18 319 LYS A O 1
ATOM 2321 N N . ALA A 1 297 ? 31.373 64.703 6.114 1.00 5.10 320 ALA A N 1
ATOM 2322 C CA . ALA A 1 297 ? 31.238 65.632 7.229 1.00 5.08 320 ALA A CA 1
ATOM 2323 C C . ALA A 1 297 ? 31.790 65.044 8.515 1.00 4.89 320 ALA A C 1
ATOM 2324 O O . ALA A 1 297 ? 31.257 65.278 9.613 1.00 5.31 320 ALA A O 1
ATOM 2326 N N . LEU A 1 298 ? 32.877 64.273 8.397 1.00 5.11 321 LEU A N 1
ATOM 2327 C CA . LEU A 1 298 ? 33.620 63.793 9.573 1.00 4.94 321 LEU A CA 1
ATOM 2328 C C . LEU A 1 298 ? 32.763 62.934 10.503 1.00 5.21 321 LEU A C 1
ATOM 2329 O O . LEU A 1 298 ? 33.088 62.784 11.682 1.00 5.79 321 LEU A O 1
ATOM 2334 N N . GLY A 1 299 ? 31.722 62.293 9.960 1.00 5.02 322 GLY A N 1
ATOM 2335 C CA . GLY A 1 299 ? 30.857 61.476 10.791 1.00 5.52 322 GLY A CA 1
ATOM 2336 C C . GLY A 1 299 ? 29.593 62.165 11.246 1.00 4.96 322 GLY A C 1
ATOM 2337 O O . GLY A 1 299 ? 28.738 61.546 11.923 1.00 5.58 322 GLY A O 1
ATOM 2338 N N . GLU A 1 300 ? 29.383 63.433 10.880 1.00 5.33 323 GLU A N 1
ATOM 2339 C CA . GLU A 1 300 ? 28.117 64.122 11.143 1.00 4.91 323 GLU A CA 1
ATOM 2340 C C . GLU A 1 300 ? 27.017 63.647 10.241 1.00 5.02 323 GLU A C 1
ATOM 2341 O O . GLU A 1 300 ? 27.235 63.145 9.138 1.00 5.95 323 GLU A O 1
ATOM 2347 N N . GLY A 1 301 ? 25.783 63.861 10.679 1.00 5.56 324 GLY A N 1
ATOM 2348 C CA . GLY A 1 301 ? 24.629 63.592 9.841 1.00 6.32 324 GLY A CA 1
ATOM 2349 C C . GLY A 1 301 ? 24.441 62.128 9.523 1.00 5.51 324 GLY A C 1
ATOM 2350 O O . GLY A 1 301 ? 24.641 61.260 10.358 1.00 7.69 324 GLY A O 1
ATOM 2351 N N . GLU A 1 302 ? 24.003 61.879 8.299 1.00 5.25 325 GLU A N 1
ATOM 2352 C CA . GLU A 1 302 ? 23.737 60.559 7.773 1.00 4.79 325 GLU A CA 1
ATOM 2353 C C . GLU A 1 302 ? 24.767 60.222 6.704 1.00 4.96 325 GLU A C 1
ATOM 2354 O O . GLU A 1 302 ? 25.400 61.087 6.084 1.00 6.47 325 GLU A O 1
ATOM 2360 N N . TRP A 1 303 ? 24.921 58.934 6.457 1.00 4.66 326 TRP A N 1
ATOM 2361 C CA . TRP A 1 303 ? 25.854 58.381 5.517 1.00 4.81 326 TRP A CA 1
ATOM 2362 C C . TRP A 1 303 ? 25.176 58.097 4.198 1.00 4.91 326 TRP A C 1
ATOM 2363 O O . TRP A 1 303 ? 23.998 57.731 4.147 1.00 6.13 326 TRP A O 1
ATOM 2374 N N . THR A 1 304 ? 25.925 58.274 3.107 1.00 4.59 327 THR A N 1
ATOM 2375 C CA . THR A 1 304 ? 25.421 58.026 1.769 1.00 4.83 327 THR A CA 1
ATOM 2376 C C . THR A 1 304 ? 25.859 56.653 1.306 1.00 4.76 327 THR A C 1
ATOM 2377 O O . THR A 1 304 ? 27.060 56.340 1.279 1.00 5.19 327 THR A O 1
ATOM 2381 N N . GLU A 1 305 ? 24.894 55.817 0.923 1.00 5.18 328 GLU A N 1
ATOM 2382 C CA . GLU A 1 305 ? 25.169 54.492 0.358 1.00 5.52 328 GLU A CA 1
ATOM 2383 C C . GLU A 1 305 ? 25.506 54.655 -1.119 1.00 5.22 328 GLU A C 1
ATOM 2384 O O . GLU A 1 305 ? 24.744 55.284 -1.871 1.00 6.99 328 GLU A O 1
ATOM 2390 N N . ILE A 1 306 ? 26.627 54.058 -1.539 1.00 5.37 329 ILE A N 1
ATOM 2391 C CA . ILE A 1 306 ? 27.060 54.121 -2.930 1.00 5.51 329 ILE A CA 1
ATOM 2392 C C . ILE A 1 306 ? 27.313 52.737 -3.447 1.00 5.16 329 ILE A C 1
ATOM 2393 O O . ILE A 1 306 ? 27.642 51.796 -2.674 1.00 5.50 329 ILE A O 1
ATOM 2398 N N . PRO A 1 307 ? 27.236 52.517 -4.763 1.00 5.85 330 PRO A N 1
ATOM 2399 C CA . PRO A 1 307 ? 27.541 51.214 -5.320 1.00 6.13 330 PRO A CA 1
ATOM 2400 C C . PRO A 1 307 ? 28.992 50.841 -5.140 1.00 5.77 330 PRO A C 1
ATOM 2401 O O . PRO A 1 307 ? 29.883 51.675 -4.967 1.00 6.34 330 PRO A O 1
ATOM 2405 N N . CYS A 1 308 ? 29.266 49.551 -5.239 1.00 6.23 331 CYS A N 1
ATOM 2406 C CA . CYS A 1 308 ? 30.632 49.031 -5.176 1.00 6.03 331 CYS A CA 1
ATOM 2407 C C . CYS A 1 308 ? 30.702 47.779 -6.043 1.00 6.24 331 CYS A C 1
ATOM 2408 O O . CYS A 1 308 ? 29.853 46.925 -5.953 1.00 8.20 331 CYS A O 1
ATOM 2411 N N . PRO A 1 309 ? 31.756 47.655 -6.885 1.00 7.70 332 PRO A N 1
ATOM 2412 C CA . PRO A 1 309 ? 31.843 46.488 -7.769 1.00 9.41 332 PRO A CA 1
ATOM 2413 C C . PRO A 1 309 ? 32.406 45.250 -7.119 1.00 7.25 332 PRO A C 1
ATOM 2414 O O . PRO A 1 309 ? 32.377 44.173 -7.747 1.00 10.48 332 PRO A O 1
ATOM 2418 N N . GLU A 1 310 ? 32.934 45.313 -5.894 1.00 6.34 333 GLU A N 1
ATOM 2419 C CA . GLU A 1 310 ? 33.443 44.166 -5.165 1.00 5.80 333 GLU A CA 1
ATOM 2420 C C . GLU A 1 310 ? 32.319 43.493 -4.390 1.00 5.61 333 GLU A C 1
ATOM 2421 O O . GLU A 1 310 ? 31.491 44.171 -3.797 1.00 6.23 333 GLU A O 1
ATOM 2427 N N . GLU A 1 311 ? 32.312 42.176 -4.407 1.00 6.08 334 GLU A N 1
ATOM 2428 C CA . GLU A 1 311 ? 31.306 41.433 -3.650 1.00 5.86 334 GLU A CA 1
ATOM 2429 C C . GLU A 1 311 ? 31.367 41.752 -2.177 1.00 5.48 334 GLU A C 1
ATOM 2430 O O . GLU A 1 311 ? 32.394 42.166 -1.634 1.00 6.20 334 GLU A O 1
ATOM 2436 N N . HIS A 1 312 ? 30.232 41.535 -1.508 1.00 5.91 335 HIS A N 1
ATOM 2437 C CA . HIS A 1 312 ? 30.218 41.594 -0.065 1.00 5.87 335 HIS A CA 1
ATOM 2438 C C . HIS A 1 312 ? 31.049 40.450 0.520 1.00 5.34 335 HIS A C 1
ATOM 2439 O O . HIS A 1 312 ? 31.178 39.391 -0.070 1.00 6.40 335 HIS A O 1
ATOM 2446 N N . GLY A 1 313 ? 31.600 40.677 1.716 1.00 5.23 336 GLY A N 1
ATOM 2447 C CA . GLY A 1 313 ? 32.274 39.609 2.407 1.00 5.68 336 GLY A CA 1
ATOM 2448 C C . GLY A 1 313 ? 32.539 39.999 3.845 1.00 5.13 336 GLY A C 1
ATOM 2449 O O . GLY A 1 313 ? 32.489 41.150 4.240 1.00 5.27 336 GLY A O 1
ATOM 2450 N N . TYR A 1 314 ? 32.901 38.952 4.627 1.00 5.57 337 TYR A N 1
ATOM 2451 C CA . TYR A 1 314 ? 33.151 39.116 6.042 1.00 5.17 337 TYR A CA 1
ATOM 2452 C C . TYR A 1 314 ? 34.403 39.974 6.279 1.00 4.67 337 TYR A C 1
ATOM 2453 O O . TYR A 1 314 ? 35.470 39.725 5.695 1.00 4.85 337 TYR A O 1
ATOM 2462 N N . THR A 1 315 ? 34.245 41.000 7.148 1.00 4.27 338 THR A N 1
ATOM 2463 C CA . THR A 1 315 ? 35.284 41.986 7.431 1.00 4.27 338 THR A CA 1
ATOM 2464 C C . THR A 1 315 ? 36.060 42.440 6.183 1.00 4.41 338 THR A C 1
ATOM 2465 O O . THR A 1 315 ? 37.271 42.598 6.167 1.00 4.83 338 THR A O 1
ATOM 2469 N N . ARG A 1 316 ? 35.285 42.690 5.119 1.00 4.23 339 ARG A N 1
ATOM 2470 C CA . ARG A 1 316 ? 35.833 43.205 3.875 1.00 4.53 339 ARG A CA 1
ATOM 2471 C C . ARG A 1 316 ? 36.690 44.417 4.164 1.00 3.98 339 ARG A C 1
ATOM 2472 O O . ARG A 1 316 ? 36.279 45.319 4.893 1.00 4.49 339 ARG A O 1
ATOM 2480 N N . ALA A 1 317 ? 37.898 44.427 3.595 1.00 4.32 340 ALA A N 1
ATOM 2481 C CA . ALA A 1 317 ? 38.935 45.390 3.959 1.00 4.22 340 ALA A CA 1
ATOM 2482 C C . ALA A 1 317 ? 39.021 46.490 2.936 1.00 4.50 340 ALA A C 1
ATOM 2483 O O . ALA A 1 317 ? 38.951 46.280 1.722 1.00 7.29 340 ALA A O 1
ATOM 2485 N N . LEU A 1 318 ? 39.180 47.731 3.408 1.00 4.26 341 LEU A N 1
ATOM 2486 C CA . LEU A 1 318 ? 39.302 48.917 2.578 1.00 4.26 341 LEU A CA 1
ATOM 2487 C C . LEU A 1 318 ? 40.693 49.521 2.765 1.00 4.53 341 LEU A C 1
ATOM 2488 O O . LEU A 1 318 ? 41.261 49.499 3.867 1.00 5.11 341 LEU A O 1
ATOM 2493 N N . ARG A 1 319 ? 41.203 50.176 1.726 1.00 4.74 342 ARG A N 1
ATOM 2494 C CA . ARG A 1 319 ? 42.439 50.944 1.844 1.00 4.53 342 ARG A CA 1
ATOM 2495 C C . ARG A 1 319 ? 42.414 52.088 0.822 1.00 4.24 342 ARG A C 1
ATOM 2496 O O . ARG A 1 319 ? 42.229 51.867 -0.362 1.00 5.10 342 ARG A O 1
ATOM 2504 N N . VAL A 1 320 ? 42.658 53.296 1.313 1.00 4.73 343 VAL A N 1
ATOM 2505 C CA . VAL A 1 320 ? 42.865 54.447 0.442 1.00 4.60 343 VAL A CA 1
ATOM 2506 C C . VAL A 1 320 ? 44.345 54.428 0.046 1.00 4.92 343 VAL A C 1
ATOM 2507 O O . VAL A 1 320 ? 45.232 54.605 0.925 1.00 5.77 343 VAL A O 1
ATOM 2511 N N . LEU A 1 321 ? 44.624 54.180 -1.212 1.00 5.36 344 LEU A N 1
ATOM 2512 C CA . LEU A 1 321 ? 46.009 54.206 -1.660 1.00 5.27 344 LEU A CA 1
ATOM 2513 C C . LEU A 1 321 ? 46.535 55.624 -1.655 1.00 5.41 344 LEU A C 1
ATOM 2514 O O . LEU A 1 321 ? 45.794 56.595 -1.769 1.00 6.03 344 LEU A O 1
ATOM 2519 N N . SER A 1 322 ? 47.857 55.766 -1.502 1.00 4.83 345 SER A N 1
ATOM 2520 C CA . SER A 1 322 ? 48.459 57.077 -1.388 1.00 5.30 345 SER A CA 1
ATOM 2521 C C . SER A 1 322 ? 48.493 57.855 -2.701 1.00 5.12 345 SER A C 1
ATOM 2522 O O . SER A 1 322 ? 48.523 59.106 -2.690 1.00 5.92 345 SER A O 1
ATOM 2525 N N . GLU A 1 323 ? 48.484 57.155 -3.794 1.00 4.72 346 GLU A N 1
ATOM 2526 C CA . GLU A 1 323 ? 48.734 57.764 -5.100 1.00 4.96 346 GLU A CA 1
ATOM 2527 C C . GLU A 1 323 ? 47.770 58.886 -5.386 1.00 5.04 346 GLU A C 1
ATOM 2528 O O . GLU A 1 323 ? 46.580 58.835 -5.074 1.00 5.44 346 GLU A O 1
ATOM 2534 N N . ASP A 1 324 ? 48.298 59.917 -6.030 1.00 5.73 347 ASP A N 1
ATOM 2535 C CA . ASP A 1 324 ? 47.464 61.048 -6.457 1.00 6.20 347 ASP A CA 1
ATOM 2536 C C . ASP A 1 324 ? 46.767 61.654 -5.239 1.00 6.13 347 ASP A C 1
ATOM 2537 O O . ASP A 1 324 ? 45.689 62.218 -5.368 1.00 8.18 347 ASP A O 1
ATOM 2542 N N . GLY A 1 325 ? 47.365 61.597 -4.054 1.00 6.34 348 GLY A N 1
ATOM 2543 C CA . GLY A 1 325 ? 46.780 62.210 -2.874 1.00 7.24 348 GLY A CA 1
ATOM 2544 C C . GLY A 1 325 ? 45.533 61.527 -2.365 1.00 6.95 348 GLY A C 1
ATOM 2545 O O . GLY A 1 325 ? 44.622 62.198 -1.845 1.00 8.88 348 GLY A O 1
ATOM 2546 N N . GLY A 1 326 ? 45.433 60.218 -2.513 1.00 6.21 349 GLY A N 1
ATOM 2547 C CA . GLY A 1 326 ? 44.299 59.460 -1.964 1.00 6.66 349 GLY A CA 1
ATOM 2548 C C . GLY A 1 326 ? 43.159 59.199 -2.918 1.00 5.66 349 GLY A C 1
ATOM 2549 O O . GLY A 1 326 ? 42.036 58.996 -2.504 1.00 6.44 349 GLY A O 1
ATOM 2550 N N . ARG A 1 327 ? 43.468 59.170 -4.208 1.00 6.00 350 ARG A N 1
ATOM 2551 C CA . ARG A 1 327 ? 42.443 59.055 -5.219 1.00 6.08 350 ARG A CA 1
ATOM 2552 C C . ARG A 1 327 ? 41.799 57.670 -5.375 1.00 5.47 350 ARG A C 1
ATOM 2553 O O . ARG A 1 327 ? 40.667 57.600 -5.830 1.00 6.16 350 ARG A O 1
ATOM 2561 N N . TYR A 1 328 ? 42.502 56.594 -5.072 1.00 5.96 351 TYR A N 1
ATOM 2562 C CA . TYR A 1 328 ? 42.033 55.234 -5.392 1.00 5.51 351 TYR A CA 1
ATOM 2563 C C . TYR A 1 328 ? 41.790 54.455 -4.111 1.00 5.45 351 TYR A C 1
ATOM 2564 O O . TYR A 1 328 ? 42.557 54.480 -3.162 1.00 6.59 351 TYR A O 1
ATOM 2573 N N . LEU A 1 329 ? 40.667 53.700 -4.132 1.00 5.12 352 LEU A N 1
ATOM 2574 C CA . LEU A 1 329 ? 40.248 52.870 -3.025 1.00 4.67 352 LEU A CA 1
ATOM 2575 C C . LEU A 1 329 ? 40.333 51.373 -3.360 1.00 4.54 352 LEU A C 1
ATOM 2576 O O . LEU A 1 329 ? 39.689 50.924 -4.321 1.00 5.43 352 LEU A O 1
ATOM 2581 N N . VAL A 1 330 ? 41.060 50.612 -2.573 1.00 4.73 353 VAL A N 1
ATOM 2582 C CA . VAL A 1 330 ? 41.056 49.148 -2.589 1.00 4.69 353 VAL A CA 1
ATOM 2583 C C . VAL A 1 330 ? 39.903 48.650 -1.757 1.00 4.49 353 VAL A C 1
ATOM 2584 O O . VAL A 1 330 ? 39.690 49.102 -0.619 1.00 4.80 353 VAL A O 1
ATOM 2588 N N . VAL A 1 331 ? 39.168 47.677 -2.321 1.00 4.60 354 VAL A N 1
ATOM 2589 C CA . VAL A 1 331 ? 38.094 46.971 -1.653 1.00 4.67 354 VAL A CA 1
ATOM 2590 C C . VAL A 1 331 ? 38.402 45.473 -1.810 1.00 4.45 354 VAL A C 1
ATOM 2591 O O . VAL A 1 331 ? 38.398 44.961 -2.928 1.00 5.17 354 VAL A O 1
ATOM 2595 N N . ASN A 1 332 ? 38.720 44.797 -0.711 1.00 4.36 355 ASN A N 1
ATOM 2596 C CA . ASN A 1 332 ? 39.357 43.465 -0.739 1.00 4.61 355 ASN A CA 1
ATOM 2597 C C . ASN A 1 332 ? 38.545 42.500 0.076 1.00 4.52 355 ASN A C 1
ATOM 2598 O O . ASN A 1 332 ? 38.404 42.700 1.308 1.00 4.95 355 ASN A O 1
ATOM 2603 N N . SER A 1 333 ? 37.997 41.472 -0.543 1.00 4.73 356 SER A N 1
ATOM 2604 C CA . SER A 1 333 ? 37.255 40.426 0.142 1.00 4.92 356 SER A CA 1
ATOM 2605 C C . SER A 1 333 ? 38.047 39.117 0.165 1.00 4.73 356 SER A C 1
ATOM 2606 O O . SER A 1 333 ? 38.809 38.809 -0.764 1.00 5.74 356 SER A O 1
ATOM 2609 N N . ALA A 1 334 ? 37.787 38.296 1.193 1.00 5.36 357 ALA A N 1
ATOM 2610 C CA . ALA A 1 334 ? 38.271 36.923 1.249 1.00 5.15 357 ALA A CA 1
ATOM 2611 C C . ALA A 1 334 ? 37.144 35.939 1.411 1.00 5.32 357 ALA A C 1
ATOM 2612 O O . ALA A 1 334 ? 37.387 34.757 1.729 1.00 6.74 357 ALA A O 1
ATOM 2614 N N . GLY A 1 335 ? 35.895 36.359 1.191 1.00 5.99 358 GLY A N 1
ATOM 2615 C CA . GLY A 1 335 ? 34.765 35.461 1.251 1.00 5.94 358 GLY A CA 1
ATOM 2616 C C . GLY A 1 335 ? 33.874 35.678 2.416 1.00 5.50 358 GLY A C 1
ATOM 2617 O O . GLY A 1 335 ? 33.968 36.680 3.133 1.00 6.18 358 GLY A O 1
ATOM 2618 N N . VAL A 1 336 ? 32.933 34.746 2.612 1.00 6.71 359 VAL A N 1
ATOM 2619 C CA . VAL A 1 336 ? 31.905 34.828 3.660 1.00 7.05 359 VAL A CA 1
ATOM 2620 C C . VAL A 1 336 ? 32.152 33.734 4.679 1.00 7.09 359 VAL A C 1
ATOM 2621 O O . VAL A 1 336 ? 32.806 32.708 4.420 1.00 6.77 359 VAL A O 1
ATOM 2625 N N . LEU A 1 337 ? 31.616 33.907 5.894 1.00 7.67 360 LEU A N 1
ATOM 2626 C CA . LEU A 1 337 ? 31.682 32.880 6.925 1.00 7.90 360 LEU A CA 1
ATOM 2627 C C . LEU A 1 337 ? 31.130 31.567 6.381 1.00 7.15 360 LEU A C 1
ATOM 2628 O O . LEU A 1 337 ? 30.056 31.529 5.761 1.00 8.59 360 LEU A O 1
ATOM 2633 N N . LEU A 1 338 ? 31.860 30.478 6.594 1.00 7.75 361 LEU A N 1
ATOM 2634 C CA . LEU A 1 338 ? 31.489 29.158 6.189 1.00 8.58 361 LEU A CA 1
ATOM 2635 C C . LEU A 1 338 ? 31.224 29.063 4.694 1.00 8.18 361 LEU A C 1
ATOM 2636 O O . LEU A 1 338 ? 30.520 28.150 4.221 1.00 9.47 361 LEU A O 1
ATOM 2641 N N . GLY A 1 339 ? 31.853 29.916 3.893 1.00 7.90 362 GLY A N 1
ATOM 2642 C CA . GLY A 1 339 ? 31.573 29.918 2.492 1.00 8.33 362 GLY A CA 1
ATOM 2643 C C . GLY A 1 339 ? 32.072 28.687 1.777 1.00 8.16 362 GLY A C 1
ATOM 2644 O O . GLY A 1 339 ? 33.156 28.249 2.033 1.00 8.69 362 GLY A O 1
ATOM 2645 N N . GLU A 1 340 ? 31.271 28.187 0.849 1.00 9.82 363 GLU A N 1
ATOM 2646 C CA . GLU A 1 340 ? 31.638 27.002 0.055 1.00 10.49 363 GLU A CA 1
ATOM 2647 C C . GLU A 1 340 ? 32.441 27.337 -1.186 1.00 10.25 363 GLU A C 1
ATOM 2648 O O . GLU A 1 340 ? 33.037 26.390 -1.734 1.00 12.67 363 GLU A O 1
ATOM 2654 N N . ASN A 1 341 ? 32.530 28.628 -1.551 1.00 9.25 364 ASN A N 1
ATOM 2655 C CA . ASN A 1 341 ? 33.250 29.030 -2.759 1.00 11.39 364 ASN A CA 1
ATOM 2656 C C . ASN A 1 341 ? 34.031 30.307 -2.527 1.00 9.01 364 ASN A C 1
ATOM 2657 O O . ASN A 1 341 ? 34.035 31.191 -3.386 1.00 11.47 364 ASN A O 1
ATOM 2662 N N . ASN A 1 342 ? 34.687 30.417 -1.363 1.00 7.35 365 ASN A N 1
ATOM 2663 C CA . ASN A 1 342 ? 35.419 31.645 -1.077 1.00 6.82 365 ASN A CA 1
ATOM 2664 C C . ASN A 1 342 ? 36.694 31.747 -1.932 1.00 6.60 365 ASN A C 1
ATOM 2665 O O . ASN A 1 342 ? 37.322 30.742 -2.250 1.00 8.10 365 ASN A O 1
ATOM 2670 N N . ARG A 1 343 ? 37.065 32.991 -2.212 1.00 6.89 366 ARG A N 1
ATOM 2671 C CA . ARG A 1 343 ? 38.333 33.344 -2.826 1.00 6.92 366 ARG A CA 1
ATOM 2672 C C . ARG A 1 343 ? 38.725 34.710 -2.328 1.00 6.21 366 ARG A C 1
ATOM 2673 O O . ARG A 1 343 ? 37.894 35.439 -1.777 1.00 6.17 366 ARG A O 1
ATOM 2681 N N . VAL A 1 344 ? 39.982 35.068 -2.549 1.00 5.88 367 VAL A N 1
ATOM 2682 C CA . VAL A 1 344 ? 40.489 36.378 -2.181 1.00 5.42 367 VAL A CA 1
ATOM 2683 C C . VAL A 1 344 ? 40.545 37.215 -3.439 1.00 5.41 367 VAL A C 1
ATOM 2684 O O . VAL A 1 344 ? 41.201 36.836 -4.409 1.00 6.07 367 VAL A O 1
ATOM 2688 N N . SER A 1 345 ? 39.843 38.354 -3.428 1.00 5.58 368 SER A N 1
ATOM 2689 C CA . SER A 1 345 ? 39.734 39.228 -4.591 1.00 5.43 368 SER A CA 1
ATOM 2690 C C . SER A 1 345 ? 39.872 40.683 -4.158 1.00 5.30 368 SER A C 1
ATOM 2691 O O . SER A 1 345 ? 39.731 41.047 -2.989 1.00 5.27 368 SER A O 1
ATOM 2694 N N . VAL A 1 346 ? 40.073 41.539 -5.167 1.00 5.41 369 VAL A N 1
ATOM 2695 C CA . VAL A 1 346 ? 40.196 42.948 -4.925 1.00 5.22 369 VAL A CA 1
ATOM 2696 C C . VAL A 1 346 ? 39.661 43.748 -6.114 1.00 5.39 369 VAL A C 1
ATOM 2697 O O . VAL A 1 346 ? 39.828 43.369 -7.272 1.00 6.35 369 VAL A O 1
ATOM 2701 N N . SER A 1 347 ? 39.008 44.867 -5.758 1.00 5.44 370 SER A N 1
ATOM 2702 C CA . SER A 1 347 ? 38.634 45.896 -6.727 1.00 5.16 370 SER A CA 1
ATOM 2703 C C . SER A 1 347 ? 39.310 47.208 -6.319 1.00 5.04 370 SER A C 1
ATOM 2704 O O . SER A 1 347 ? 39.623 47.408 -5.154 1.00 5.87 370 SER A O 1
ATOM 2707 N N . VAL A 1 348 ? 39.496 48.081 -7.316 1.00 5.04 371 VAL A N 1
ATOM 2708 C CA . VAL A 1 348 ? 40.013 49.423 -7.088 1.00 5.11 371 VAL A CA 1
ATOM 2709 C C . VAL A 1 348 ? 39.025 50.380 -7.700 1.00 5.35 371 VAL A C 1
ATOM 2710 O O . VAL A 1 348 ? 38.649 50.235 -8.868 1.00 6.48 371 VAL A O 1
ATOM 2714 N N . MET A 1 349 ? 38.590 51.364 -6.926 1.00 5.38 372 MET A N 1
ATOM 2715 C CA . MET A 1 349 ? 37.671 52.376 -7.345 1.00 5.36 372 MET A CA 1
ATOM 2716 C C . MET A 1 349 ? 38.343 53.713 -7.431 1.00 5.07 372 MET A C 1
ATOM 2717 O O . MET A 1 349 ? 39.187 54.073 -6.626 1.00 6.15 372 MET A O 1
ATOM 2722 N N . ASP A 1 350 ? 37.927 54.512 -8.447 1.00 5.76 373 ASP A N 1
ATOM 2723 C CA . ASP A 1 350 ? 38.453 55.861 -8.681 1.00 6.07 373 ASP A CA 1
ATOM 2724 C C . ASP A 1 350 ? 37.597 56.845 -7.933 1.00 6.16 373 ASP A C 1
ATOM 2725 O O . ASP A 1 350 ? 36.484 57.167 -8.373 1.00 7.51 373 ASP A O 1
ATOM 2730 N N . LEU A 1 351 ? 38.076 57.315 -6.786 1.00 6.31 374 LEU A N 1
ATOM 2731 C CA . LEU A 1 351 ? 37.327 58.224 -5.912 1.00 6.83 374 LEU A CA 1
ATOM 2732 C C . LEU A 1 351 ? 37.105 59.585 -6.556 1.00 7.54 374 LEU A C 1
ATOM 2733 O O . LEU A 1 351 ? 36.167 60.308 -6.132 1.00 9.19 374 LEU A O 1
ATOM 2738 N N . LYS A 1 352 ? 37.900 59.950 -7.553 1.00 7.50 375 LYS A N 1
ATOM 2739 C CA . LYS A 1 352 ? 37.641 61.182 -8.309 1.00 8.83 375 LYS A CA 1
ATOM 2740 C C . LYS A 1 352 ? 36.262 61.091 -8.967 1.00 9.24 375 LYS A C 1
ATOM 2741 O O . LYS A 1 352 ? 35.568 62.137 -9.095 1.00 11.61 375 LYS A O 1
ATOM 2747 N N . GLU A 1 353 ? 35.860 59.907 -9.397 1.00 7.99 376 GLU A N 1
ATOM 2748 C CA . GLU A 1 353 ? 34.584 59.713 -10.064 1.00 8.83 376 GLU A CA 1
ATOM 2749 C C . GLU A 1 353 ? 33.485 59.269 -9.123 1.00 8.34 376 GLU A C 1
ATOM 2750 O O . GLU A 1 353 ? 32.356 59.755 -9.271 1.00 9.99 376 GLU A O 1
ATOM 2756 N N . VAL A 1 354 ? 33.761 58.359 -8.172 1.00 7.97 377 VAL A N 1
ATOM 2757 C CA . VAL A 1 354 ? 32.643 57.695 -7.460 1.00 8.16 377 VAL A CA 1
ATOM 2758 C C . VAL A 1 354 ? 32.178 58.465 -6.230 1.00 8.38 377 VAL A C 1
ATOM 2759 O O . VAL A 1 354 ? 31.074 58.168 -5.723 1.00 10.75 377 VAL A O 1
ATOM 2763 N N . LEU A 1 355 ? 32.957 59.422 -5.762 1.00 9.10 378 LEU A N 1
ATOM 2764 C CA . LEU A 1 355 ? 32.463 60.220 -4.601 1.00 13.76 378 LEU A CA 1
ATOM 2765 C C . LEU A 1 355 ? 31.659 61.422 -5.016 1.00 18.45 378 LEU A C 1
ATOM 2766 O O . LEU A 1 355 ? 30.977 61.969 -4.106 1.00 22.82 378 LEU A O 1
#

CATH classification: 2.120.10.10

Sequence (353 aa):
PTSLTNVTIFSPPSDYIVPRTLYPRNEQLPNGDLLATWENYSPEPPAVYFPIYRSKDHGKTWNEISRVHDTVNGYGLRYQPFLYSLPERVGSFKKGTLLLAGSSIPTDLSSTDIVLYASQDDGMTWDFVSHIAAGGEARPNNGLTPVWEPFLLANKGKLICYYSDQRDNATYGQTMVHQVTNDLKNWGPVVEDVTYPTYTDRPGMPVVTKLPNGQYFYVYEYGSFFGTETYSFPLYYRLSSDPENIASAPGQRLVVSSGTQPTSSPYAVWTPYGGENGTIIVSSGTQGTLFINKALGEGEWTEIPCPEEHGYTRALRVLSEDGGRYLVVNSAGVLLGENNRVSVSVMDLKEVL

Foldseek 3Di:
DDWDFWFFQWFADLQFDPVQWFAKEWDQAPVGKIWIWTFGRHDDPVAAWIWIWIDPPNANYIDTQDTGFDPPPSQHQGAAKYWDQACQAFAPRGRRWIKIWGWRAHPQQFKTWTWMWTDPPNPNDIDTAETFDMAGGRDLFQPGWGKHHWDWDDDPQKIKTKTKTRNVRVFASIFIWIWMGRHSHDIDDTGTQGDDRPRQKGKGHWEWEAFPVQKIKIKTFIWDCVPHPDTFTFIWIFIDSDPNHRNVTDIDTAAAPVRDGAGAQKYWYFACPDDNRGKIWMDHQPDQWIWIDSPRRPDHTYTFHDSYGHHHNFYKDQGPPPRRQKMKTWTQHYHSDSRGGITITIDGSNPGD

Solvent-accessible surface area: 13421 Å² total; per-residue (Å²): 49,55,67,26,86,69,30,66,10,33,77,19,62,96,99,27,102,46,10,40,0,10,3,0,7,11,10,22,7,114,103,7,16,6,0,0,0,0,3,4,33,13,59,49,127,108,33,4,22,0,3,0,29,61,1,136,50,55,0,122,79,31,97,66,29,16,106,0,88,12,104,47,43,52,92,0,0,22,37,12,0,5,0,32,14,2,78,59,122,0,36,81,24,135,140,25,3,0,0,0,0,0,0,0,0,25,92,99,35,61,33,2,12,0,0,0,3,5,1,120,58,71,0,88,84,36,99,70,26,10,82,10,7,54,21,17,53,3,105,94,79,63,39,45,43,0,0,12,18,2,16,1,19,13,24,162,26,58,0,0,0,0,0,0,6,1,72,61,52,98,70,45,1,12,2,0,0,2,14,26,3,104,36,0,119,105,44,27,114,60,58,64,2,0,47,34,133,73,85,49,7,27,0,0,9,3,3,8,18,110,4,73,83,27,51,9,0,0,0,0,20,20,0,5,73,74,82,72,162,100,64,41,67,8,1,26,1,15,47,18,82,71,6,49,66,1,64,86,9,116,33,72,87,6,72,5,73,77,50,40,134,4,34,26,0,0,9,2,17,58,0,67,56,31,45,173,47,2,0,0,0,0,0,0,11,72,35,28,41,0,0,9,5,86,37,26,2,126,60,103,0,68,49,17,110,23,65,3,80,80,0,38,1,0,0,1,48,29,0,73,37,84,49,4,53,13,1,6,0,1,0,0,2,54,107,137,6,116,138,13,50,0,0,1,0,2,10,26,4,141,139,54,46

B-factor: mean 10.27, std 9.18, range [3.17, 102.86]

Organism: Penicillium chrysogenum (NCBI:txid5076)

Radius of gyration: 18.74 Å; Cα contacts (8 Å, |Δi|>4): 1074; chains: 1; bounding box: 50×51×47 Å

Nearest PDB structures (foldseek):
  3a72-assembly1_A  TM=1.003E+00  e=4.136E-72  Penicillium chrysogenum
  2ydt-assembly1_A  TM=9.738E-01  e=2.700E-49  Fusarium graminearum
  2ydp-assembly3_C  TM=9.749E-01  e=1.641E-48  Fusarium graminearum
  2w5o-assembly1_A  TM=9.750E-01  e=3.148E-48  Fusarium graminearum
  7fip-assembly1_D  TM=4.786E-01  e=6.899E-07  Thermoanaerobacter sp. X514

=== Feature glossary ===
A reading guide for the features in this record.

Start from the sequence.

  · This is the polypeptide sequence — one letter per residue, N-terminus first. Length ranges from a few dozen residues for small domains to over a thousand for large multi-domain proteins.

Fold it, and you get atomic coordinates and the backbone conformation that goes with them.

  · Structure coordinates are given as an mmCIF _atom_site loop: one row per atom with element, residue name, chain id, sequence number, and x/y/z position in Å. Only the four main-chain atoms per residue are included here; side chains are omitted to keep the record compact.

  · Backbone dihedral angles. Every residue except chain termini has a φ (preceding-C → N → Cα → C) and a ψ (N → Cα → C → next-N). They are reported in degrees following the IUPAC sign convention. Secondary structure is essentially a statement about which (φ, ψ) basin each residue occupies.

  · The SS8 string is DSSP's per-residue secondary-structure call. α-helix (H) means an i→i+4 H-bond ladder; β-strand (E) means the residue participates in a β-sheet; 3₁₀ (G) and π (I) are tighter and wider helices; T/S are turns/bends; '-' is loop.

  · SS3 is a coarse helix/strand/coil call (letters a/b/c) made by the P-SEA algorithm from inter-Cα distances and dihedrals. It is less detailed than DSSP but needs only Cα positions.

Summarize the fold with a handful of shape descriptors and a per-residue structural alphabet.

  · Radius of gyration (Rg) is the root-mean-square distance of Cα atoms from their centroid — a single number for overall size and compactness. A globular domain of N residues has Rg ≈ 2.2·N^0.38 Å; an extended or disordered chain has a much larger Rg. The Cα contact count is the number of residue pairs whose Cα atoms are within 8 Å and are more than four positions apart in sequence — a standard proxy for tertiary packing density. The bounding box is the smallest axis-aligned box enclosing all Cα atoms.

  · The Foldseek 3Di string encodes local tertiary geometry as a 20-letter alphabet — one character per residue — derived from the relative positions of nearby Cα atoms. Unlike the amino-acid sequence, 3Di is a direct function of the 3D structure, so two proteins with the same fold have similar 3Di strings even at low sequence identity.

  · Solvent-accessible surface area (SASA) is the area in Å² traced out by the centre of a 1.4 Å probe sphere (a water molecule) rolled over the protein's van der Waals surface (Shrake–Rupley / Lee–Richards construction). Buried residues have near-zero SASA; fully exposed residues can exceed 200 Å². The total SASA scales roughly with the number of surface residues.

Ask how reliable the model is.

  · pLDDT (predicted Local Distance Difference Test) is AlphaFold's per-residue confidence score, ranging from 0 to 100. Values above 90 indicate high confidence (typically well-packed cores); 70–90 is confident; 50–70 low confidence; below 50 usually means the region is disordered or the prediction is unreliable there. AlphaFold stores pLDDT in the mmCIF B-factor column.

  · B-factor (Debye–Waller factor) reflects atomic displacement in the crystal lattice. It is an experimental observable (units Å²), not a prediction; low values mean the atom is pinned down, high values mean it moves or is heterogeneous across the crystal.

  · Predicted Aligned Error (PAE) is an AlphaFold confidence matrix: entry (i, j) is the expected error in the position of residue j, in ångströms, when the prediction is superimposed on the true structure at residue i. Low PAE within a block of residues means that block is internally rigid and well-predicted; high PAE between two blocks means their relative placement is uncertain even if each block individually is confident.

Place it in context: what it resembles, what it is annotated as, and how it looks.

  · Nearest PDB neighbors are the top structural matches found by Foldseek when searching this structure against the entire Protein Data Bank. Each hit reports a TM-score (0 to 1; >0.5 almost always implies the same fold) and an E-value. These are *structural* homologs — they may share no detectable sequence similarity.

  · Functional annotations link the protein to curated databases. InterPro entries identify conserved domains and families by matching the sequence against member-database signatures (Pfam, PROSITE, CDD, …). Gene Ontology (GO) terms describe molecular function, biological process, and cellular component in a controlled vocabulary. CATH places the structure in a hierarchical fold classification (Class/Architecture/Topology/Homologous-superfamily). The organism is the source species.

  · Three diagnostic plots accompany the record. The Cα contact map visualizes the tertiary structure as a 2D adjacency matrix (8 Å cutoff, sequence-local contacts suppressed). The Ramachandran plot shows the distribution of backbone (φ, ψ) torsions, with points in the α and β basins reflecting secondary structure content. The PAE plot shows AlphaFold's inter-residue confidence as a color matrix.

  · Six rendered views show the 3D structure from the faces of a cube — i.e. along ±x, ±y, ±z. Rendering representation is drawn randomly per protein from cartoon (secondary-structure ribbons), sticks (backbone bonds), or molecular surface; coloring is either N→C rainbow (blue at the N-terminus through red at the C-terminus) or one color per chain.